Protein AF-A0AAV4N864-F1 (afdb_monomer_lite)

Secondary structure (DSSP, 8-state):
---S-EEEEEEEEETTEEEEEEEEEPPPSTTTHHHHHHHHHHHHHH-B-S-TTS-BGGGSSEEEEEEE----B-S--HHHHHHHHHTT-HHHHGGGBHHHHHHHTTSSSTT-B-PPP-S---B-BPTTSSSB-TTT---B--EEEEEEE-TTSBTTB---EEEEEEEE-TT--SSSS--EEEEEEEP--SS--S--EEEPPPPPEETTS--EEEEEESTT----TT-EEEEEETT--SGGG-SEEEEPPSS--SSPP-PPPS----------TTHHHHHHHHTT-----EEEE----TT--SEEEEEEEEETTTTEEEEEPPPEEEEPP-TTHHHHHHHHHHHHTT--

pLDDT: mean 84.18, std 18.77, range [26.06, 98.81]

Foldseek 3Di:
DDDPWAKDKDWDDDLNFIEMEIETAFDADAPCLVRLLVRQVCNQVPDADPDPQPGTQLSGQKHKYWYQSRWFFPDDAQVRLVVCVVVLVQVVSVVRTSVNVCCVVVSHCVQKDFDRDSHHQFAACDAPDLHHPRVPDRGHNRTGMIMHGDQPSDPPGGKDKDKDDWDWDSPDRRHSGTDIDIDMDIDHDPHRPAKAKAKDAAAAAEPPDWRKTKIFIDPPDFADQAKKKFKAAPPDDDPVRGLDMDGFDRDQDPDDDDDDDPPDDDDDDDDDPPVPPSVVVVVPDPDSMGMDTDDDPPSDDWHKIKMFTAHPVVRDGRYIHDIYTHDYPPPDVVVVVVVVVVVVVPPD

InterPro domains:
  IPR000300 Inositol polyphosphate-related phosphatase [PF22669] (2-182)
  IPR000300 Inositol polyphosphate-related phosphatase [SM00128] (1-192)
  IPR036691 Endonuclease/exonuclease/phosphatase superfamily [G3DSA:3.60.10.10] (1-187)
  IPR036691 Endonuclease/exonuclease/phosphatase superfamily [SSF56219] (2-191)
  IPR041611 SKICH domain [PF17751] (197-324)
  IPR046985 Inositol 5-phosphatase [PTHR11200] (1-258)

Sequence (348 aa):
MWGNKGGVSIRFNAYGCSVCLVNSHLAAHDSELQQRIDDYNSILDHQKFIDSQAENIITHDYTFWFGDLNFRLDEFTAEEIVHLVEKKNYSHLLLKDQLRKVIKLGQAFSEFTESPPVFSPTYKYSIGKSAYDISKRKPAWTDRVLFRFTPNAYENATLSLKQLHYHSHDLYEQSDHKPVTSSFLLKTFSQPKEKQVFFLPIKDWRVNSDSAAWYTFSEGAEPSTWDWIGLFRADYSSIDEHVCYIWAPVRPSSNTPVLPSDTFHLEEQKDSATSSCSASMVRSHQGPWYRVVFADQTLLIPGRYRLFYISSAFDDILGVSEPFGKLKHISAIVYTALKMLYMSFRTY

Organism: Caerostris extrusa (NCBI:txid172846)

Radius of gyration: 27.25 Å; chains: 1; bounding box: 94×55×64 Å

Structure (mmCIF, N/CA/C/O backbone):
data_AF-A0AAV4N864-F1
#
_entry.id   AF-A0AAV4N864-F1
#
loop_
_atom_site.group_PDB
_atom_site.id
_atom_site.type_symbol
_atom_site.label_atom_id
_atom_site.label_alt_id
_atom_site.label_comp_id
_atom_site.label_asym_id
_atom_site.label_entity_id
_atom_site.label_seq_id
_atom_site.pdbx_PDB_ins_code
_atom_site.Cartn_x
_atom_site.Cartn_y
_atom_site.Cartn_z
_atom_site.occupancy
_atom_site.B_iso_or_equiv
_atom_site.auth_seq_id
_atom_site.auth_comp_id
_atom_site.auth_asym_id
_atom_site.auth_atom_id
_atom_site.pdbx_PDB_model_num
ATOM 1 N N . MET A 1 1 ? -2.333 26.053 6.339 1.00 36.50 1 MET A N 1
ATOM 2 C CA . MET A 1 1 ? -2.509 24.825 7.143 1.00 36.50 1 MET A CA 1
ATOM 3 C C . MET A 1 1 ? -1.713 23.728 6.469 1.00 36.50 1 MET A C 1
ATOM 5 O O . MET A 1 1 ? -2.013 23.421 5.328 1.00 36.50 1 MET A O 1
ATOM 9 N N . TRP A 1 2 ? -0.664 23.214 7.105 1.00 45.94 2 TRP A N 1
ATOM 10 C CA . TRP A 1 2 ? 0.003 21.992 6.650 1.00 45.94 2 TRP A CA 1
ATOM 11 C C . TRP A 1 2 ? -0.527 20.863 7.535 1.00 45.94 2 TRP A C 1
ATOM 13 O O . TRP A 1 2 ? -0.370 20.925 8.753 1.00 45.94 2 TRP A O 1
ATOM 23 N N . GLY A 1 3 ? -1.255 19.913 6.946 1.00 59.75 3 GLY A N 1
ATOM 24 C CA . GLY A 1 3 ? -1.820 18.761 7.649 1.00 59.75 3 GLY A CA 1
ATOM 25 C C . GLY A 1 3 ? -0.881 17.560 7.563 1.00 59.75 3 GLY A C 1
ATOM 26 O O . GLY A 1 3 ? -0.278 17.323 6.524 1.00 59.75 3 GLY A O 1
ATOM 27 N N . ASN A 1 4 ? -0.764 16.787 8.644 1.00 82.94 4 ASN A N 1
ATOM 28 C CA . ASN A 1 4 ? -0.052 15.500 8.670 1.00 82.94 4 ASN A CA 1
ATOM 29 C C . ASN A 1 4 ? -0.979 14.308 8.345 1.00 82.94 4 ASN A C 1
ATOM 31 O O . ASN A 1 4 ? -0.699 13.178 8.746 1.00 82.94 4 ASN A O 1
ATOM 35 N N . LYS A 1 5 ? -2.115 14.589 7.699 1.00 91.00 5 LYS A N 1
ATOM 36 C CA . LYS A 1 5 ? -3.172 13.652 7.312 1.00 91.00 5 LYS A CA 1
ATOM 37 C C . LYS A 1 5 ? -3.381 13.738 5.809 1.00 91.00 5 LYS A C 1
ATOM 39 O O . LYS A 1 5 ? -3.220 14.811 5.232 1.00 91.00 5 LYS A O 1
ATOM 44 N N . GLY A 1 6 ? -3.716 12.613 5.196 1.00 94.56 6 GLY A N 1
ATOM 45 C CA . GLY A 1 6 ? -3.897 12.512 3.754 1.00 94.56 6 GLY A CA 1
ATOM 46 C C . GLY A 1 6 ? -3.594 11.114 3.233 1.00 94.56 6 GLY A C 1
ATOM 47 O O . GLY A 1 6 ? -3.478 10.159 4.003 1.00 94.56 6 GLY A O 1
ATOM 48 N N . GLY A 1 7 ? -3.460 11.010 1.915 1.00 95.88 7 GLY A N 1
ATOM 49 C CA . GLY A 1 7 ? -3.114 9.776 1.223 1.00 95.88 7 GLY A CA 1
ATOM 50 C C . GLY A 1 7 ? -1.983 9.991 0.229 1.00 95.88 7 GLY A C 1
ATOM 51 O O . GLY A 1 7 ? -1.854 11.066 -0.352 1.00 95.88 7 GLY A O 1
ATOM 52 N N . VAL A 1 8 ? -1.187 8.954 0.011 1.00 96.19 8 VAL A N 1
ATOM 53 C CA . VAL A 1 8 ? -0.216 8.852 -1.079 1.00 96.19 8 VAL A CA 1
ATOM 54 C C . VAL A 1 8 ? -0.564 7.604 -1.867 1.00 96.19 8 VAL A C 1
ATOM 56 O O . VAL A 1 8 ? -0.840 6.559 -1.276 1.00 96.19 8 VAL A O 1
ATOM 59 N N . SER A 1 9 ? -0.546 7.709 -3.189 1.00 96.06 9 SER A N 1
ATOM 60 C CA . SER A 1 9 ? -0.806 6.580 -4.066 1.00 96.06 9 SER A CA 1
ATOM 61 C C . SER A 1 9 ? 0.313 6.371 -5.073 1.00 96.06 9 SER A C 1
ATOM 63 O O . SER A 1 9 ? 0.978 7.309 -5.508 1.00 96.06 9 SER A O 1
ATOM 65 N N . ILE A 1 10 ? 0.532 5.105 -5.411 1.00 94.69 10 ILE A N 1
ATOM 66 C CA . ILE A 1 10 ? 1.442 4.666 -6.464 1.00 94.69 10 ILE A CA 1
ATOM 67 C C . ILE A 1 10 ? 0.639 3.772 -7.392 1.00 94.69 10 ILE A C 1
ATOM 69 O O . ILE A 1 10 ? -0.129 2.922 -6.936 1.00 94.69 10 ILE A O 1
ATOM 73 N N . ARG A 1 11 ? 0.839 3.941 -8.696 1.00 93.19 11 ARG A N 1
ATOM 74 C CA . ARG A 1 11 ? 0.261 3.066 -9.708 1.00 93.19 11 ARG A CA 1
ATOM 75 C C . ARG A 1 11 ? 1.353 2.481 -10.589 1.00 93.19 11 ARG A C 1
ATOM 77 O O . ARG A 1 11 ? 2.360 3.130 -10.842 1.00 93.19 11 ARG A O 1
ATOM 84 N N . PHE A 1 12 ? 1.135 1.265 -11.068 1.00 89.38 12 PHE A N 1
ATOM 85 C CA . PHE A 1 12 ? 2.007 0.602 -12.040 1.00 89.38 12 PHE A CA 1
ATOM 86 C C . PHE A 1 12 ? 1.209 -0.425 -12.846 1.00 89.38 12 PHE A C 1
ATOM 88 O O . PHE A 1 12 ? 0.053 -0.707 -12.516 1.00 89.38 12 PHE A O 1
ATOM 95 N N . ASN A 1 13 ? 1.781 -0.939 -13.933 1.00 86.06 13 ASN A N 1
ATOM 96 C CA . ASN A 1 13 ? 1.225 -2.075 -14.664 1.00 86.06 13 ASN A CA 1
ATOM 97 C C . ASN A 1 13 ? 1.973 -3.345 -14.255 1.00 86.06 13 ASN A C 1
ATOM 99 O O . ASN A 1 13 ? 3.194 -3.351 -14.133 1.00 86.06 13 ASN A O 1
ATOM 103 N N . ALA A 1 14 ? 1.231 -4.420 -14.019 1.00 85.88 14 ALA A N 1
ATOM 104 C CA . ALA A 1 14 ? 1.764 -5.743 -13.753 1.00 85.88 14 ALA A CA 1
ATOM 105 C C . ALA A 1 14 ? 1.201 -6.704 -14.795 1.00 85.88 14 ALA A C 1
ATOM 107 O O . ALA A 1 14 ? 0.043 -7.116 -14.707 1.00 85.88 14 ALA A O 1
ATOM 108 N N . TYR A 1 15 ? 2.027 -7.064 -15.779 1.00 83.31 15 TYR A N 1
ATOM 109 C CA . TYR A 1 15 ? 1.648 -7.977 -16.859 1.00 83.31 15 TYR A CA 1
ATOM 110 C C . TYR A 1 15 ? 0.351 -7.542 -17.562 1.00 83.31 15 TYR A C 1
ATOM 112 O O . TYR A 1 15 ? -0.572 -8.341 -17.720 1.00 83.31 15 TYR A O 1
ATOM 120 N N . GLY A 1 16 ? 0.256 -6.260 -17.933 1.00 81.62 16 GLY A N 1
ATOM 121 C CA . GLY A 1 16 ? -0.923 -5.685 -18.589 1.00 81.62 16 GLY A CA 1
ATOM 122 C C . GLY A 1 16 ? -2.130 -5.403 -17.687 1.00 81.62 16 GLY A C 1
ATOM 123 O O . GLY A 1 16 ? -3.142 -4.936 -18.199 1.00 81.62 16 GLY A O 1
ATOM 124 N N . CYS A 1 17 ? -2.049 -5.668 -16.379 1.00 89.38 17 CYS A N 1
ATOM 125 C CA . CYS A 1 17 ? -3.064 -5.258 -15.408 1.00 89.38 17 CYS A CA 1
ATOM 126 C C . CYS A 1 17 ? -2.614 -4.008 -14.651 1.00 89.38 17 CYS A C 1
ATOM 128 O O . CYS A 1 17 ? -1.522 -3.977 -14.083 1.00 89.38 17 CYS A O 1
ATOM 130 N N . SER A 1 18 ? -3.474 -3.004 -14.580 1.00 92.94 18 SER A N 1
ATOM 131 C CA . SER A 1 18 ? -3.250 -1.791 -13.804 1.00 92.94 18 SER A CA 1
ATOM 132 C C . SER A 1 18 ? -3.419 -2.059 -12.301 1.00 92.94 18 SER A C 1
ATOM 134 O O . SER A 1 18 ? -4.428 -2.591 -11.837 1.00 92.94 18 SER A O 1
ATOM 136 N N . VAL A 1 19 ? -2.407 -1.695 -11.515 1.00 96.06 19 VAL A N 1
ATOM 137 C CA . VAL A 1 19 ? -2.392 -1.850 -10.056 1.00 96.06 19 VAL A CA 1
ATOM 138 C C . VAL A 1 19 ? -2.231 -0.483 -9.405 1.00 96.06 19 VAL A C 1
ATOM 140 O O . VAL A 1 19 ? -1.333 0.271 -9.778 1.00 96.06 19 VAL A O 1
ATOM 143 N N . CYS A 1 20 ? -3.071 -0.180 -8.416 1.00 97.75 20 CYS A N 1
ATOM 144 C CA . CYS A 1 20 ? -2.972 1.013 -7.582 1.00 97.75 20 CYS A CA 1
ATOM 145 C C . CYS A 1 20 ? -2.810 0.631 -6.106 1.00 97.75 20 CYS A C 1
ATOM 147 O O . CYS A 1 20 ? -3.558 -0.186 -5.565 1.00 97.75 20 CYS A O 1
ATOM 149 N N . LEU A 1 21 ? -1.823 1.231 -5.450 1.00 98.50 21 LEU A N 1
ATOM 150 C CA . LEU A 1 21 ? -1.576 1.129 -4.018 1.00 98.50 21 LEU A CA 1
ATOM 151 C C . LEU A 1 21 ? -1.849 2.494 -3.399 1.00 98.50 21 LEU A C 1
ATOM 153 O O . LEU A 1 21 ? -1.226 3.472 -3.800 1.00 98.50 21 LEU A O 1
ATOM 157 N N . VAL A 1 22 ? -2.744 2.559 -2.420 1.00 98.50 22 VAL A N 1
ATOM 158 C CA . VAL A 1 22 ? -3.081 3.784 -1.690 1.00 98.50 22 VAL A CA 1
ATOM 159 C C . VAL A 1 22 ? -2.736 3.579 -0.224 1.00 98.50 22 VAL A C 1
ATOM 161 O O . VAL A 1 22 ? -3.297 2.701 0.427 1.00 98.50 22 VAL A O 1
ATOM 164 N N . ASN A 1 23 ? -1.822 4.391 0.300 1.00 98.56 23 ASN A N 1
ATOM 165 C CA . ASN A 1 23 ? -1.538 4.469 1.727 1.00 98.56 23 ASN A CA 1
ATOM 166 C C . ASN A 1 23 ? -2.135 5.760 2.287 1.00 98.56 23 ASN A C 1
ATOM 168 O O . ASN A 1 23 ? -1.822 6.838 1.783 1.00 98.56 23 ASN A O 1
ATOM 172 N N . SER A 1 24 ? -2.950 5.682 3.337 1.00 98.25 24 SER A N 1
ATOM 173 C CA . SER A 1 24 ? -3.540 6.868 3.963 1.00 98.25 24 SER A CA 1
ATOM 174 C C . SER A 1 24 ? -3.393 6.891 5.475 1.00 98.25 24 SER A C 1
ATOM 176 O O . SER A 1 24 ? -3.482 5.861 6.137 1.00 98.25 24 SER A O 1
ATOM 178 N N . HIS A 1 25 ? -3.238 8.100 6.007 1.00 98.38 25 HIS A N 1
ATOM 179 C CA . HIS A 1 25 ? -3.312 8.405 7.428 1.00 98.38 25 HIS A CA 1
ATOM 180 C C . HIS A 1 25 ? -4.478 9.378 7.629 1.00 98.38 25 HIS A C 1
ATOM 182 O O . HIS A 1 25 ? -4.350 10.568 7.328 1.00 98.38 25 HIS A O 1
ATOM 188 N N . LEU A 1 26 ? -5.617 8.862 8.098 1.00 98.31 26 LEU A N 1
ATOM 189 C CA . LEU A 1 26 ? -6.873 9.619 8.220 1.00 98.31 26 LEU A CA 1
ATOM 190 C C . LEU A 1 26 ? -7.026 10.259 9.606 1.00 98.31 26 LEU A C 1
ATOM 192 O O . LEU A 1 26 ? -6.277 9.936 10.536 1.00 98.31 26 LEU A O 1
ATOM 196 N N . ALA A 1 27 ? -7.970 11.192 9.746 1.00 97.62 27 ALA A N 1
ATOM 197 C CA . ALA A 1 27 ? -8.208 11.932 10.981 1.00 97.62 27 ALA A CA 1
ATOM 198 C C . ALA A 1 27 ? -8.283 11.037 12.230 1.00 97.62 27 ALA A C 1
ATOM 200 O O . ALA A 1 27 ? -9.019 10.048 12.299 1.00 97.62 27 ALA A O 1
ATOM 201 N N . ALA A 1 28 ? -7.496 11.409 13.240 1.00 95.06 28 ALA A N 1
ATOM 202 C CA . ALA A 1 28 ? -7.385 10.681 14.497 1.00 95.06 28 ALA A CA 1
ATOM 203 C C . ALA A 1 28 ? -8.527 11.043 15.458 1.00 95.06 28 ALA A C 1
ATOM 205 O O . ALA A 1 28 ? -9.219 12.028 15.258 1.00 95.06 28 ALA A O 1
ATOM 206 N N . HIS A 1 29 ? -8.631 10.298 16.563 1.00 93.12 29 HIS A N 1
ATOM 207 C CA . HIS A 1 29 ? -9.615 10.466 17.646 1.00 93.12 29 HIS A CA 1
ATOM 208 C C . HIS A 1 29 ? -11.002 9.870 17.372 1.00 93.12 29 HIS A C 1
ATOM 210 O O . HIS A 1 29 ? -11.467 9.764 16.242 1.00 93.12 29 HIS A O 1
ATOM 216 N N . ASP A 1 30 ? -11.661 9.455 18.453 1.00 91.19 30 ASP A N 1
ATOM 217 C CA . ASP A 1 30 ? -12.902 8.676 18.415 1.00 91.19 30 ASP A CA 1
ATOM 218 C C . ASP A 1 30 ? -14.079 9.465 17.827 1.00 91.19 30 ASP A C 1
ATOM 220 O O . ASP A 1 30 ? -14.878 8.884 17.093 1.00 91.19 30 ASP A O 1
ATOM 224 N N . SER A 1 31 ? -14.131 10.781 18.070 1.00 93.81 31 SER A N 1
ATOM 225 C CA . SER A 1 31 ? -15.167 11.700 17.574 1.00 93.81 31 SER A CA 1
ATOM 226 C C . SER A 1 31 ? -15.071 12.020 16.082 1.00 93.81 31 SER A C 1
ATOM 228 O O . SER A 1 31 ? -16.069 12.405 15.483 1.00 93.81 31 SER A O 1
ATOM 230 N N . GLU A 1 32 ? -13.907 11.828 15.458 1.00 97.19 32 GLU A N 1
ATOM 231 C CA . GLU A 1 32 ? -13.623 12.320 14.100 1.00 97.19 32 GLU A CA 1
ATOM 232 C C . GLU A 1 32 ? -14.079 11.355 12.993 1.00 97.19 32 GLU A C 1
ATOM 234 O O . GLU A 1 32 ? -13.440 11.232 11.949 1.00 97.19 32 GLU A O 1
ATOM 239 N N . LEU A 1 33 ? -15.185 10.633 13.214 1.00 98.31 33 LEU A N 1
ATOM 240 C CA . LEU A 1 33 ? -15.719 9.692 12.227 1.00 98.31 33 LEU A CA 1
ATOM 241 C C . LEU A 1 33 ? -16.083 10.398 10.917 1.00 98.31 33 LEU A C 1
ATOM 243 O O . LEU A 1 33 ? -15.721 9.912 9.849 1.00 98.31 33 LEU A O 1
ATOM 247 N N . GLN A 1 34 ? -16.762 11.545 11.004 1.00 98.38 34 GLN A N 1
ATOM 248 C CA . GLN A 1 34 ? -17.142 12.309 9.817 1.00 98.38 34 GLN A CA 1
ATOM 249 C C . GLN A 1 34 ? -15.908 12.825 9.072 1.00 98.38 34 GLN A C 1
ATOM 251 O O . GLN A 1 34 ? -15.820 12.647 7.864 1.00 98.38 34 GLN A O 1
ATOM 256 N N . GLN A 1 35 ? -14.905 13.342 9.787 1.00 98.31 35 GLN A N 1
ATOM 257 C CA . GLN A 1 35 ? -13.671 13.805 9.156 1.00 98.31 35 GLN A CA 1
ATOM 258 C C . GLN A 1 35 ? -12.927 12.666 8.440 1.00 98.31 35 GLN A C 1
ATOM 260 O O . GLN A 1 35 ? -12.411 12.883 7.354 1.00 98.31 35 GLN A O 1
ATOM 265 N N . ARG A 1 36 ? -12.907 11.435 8.977 1.00 98.56 36 ARG A N 1
ATOM 266 C CA . ARG A 1 36 ? -12.327 10.276 8.264 1.00 98.56 36 ARG A CA 1
ATOM 267 C C . ARG A 1 36 ? -13.074 9.932 6.975 1.00 98.56 36 ARG A C 1
ATOM 269 O O . ARG A 1 36 ? -12.442 9.529 6.002 1.00 98.56 36 ARG A O 1
ATOM 276 N N . ILE A 1 37 ? -14.403 10.062 6.977 1.00 98.69 37 ILE A N 1
ATOM 277 C CA . ILE A 1 37 ? -15.230 9.889 5.775 1.00 98.69 37 ILE A CA 1
ATOM 278 C C . ILE A 1 37 ? -14.881 10.976 4.749 1.00 98.69 37 ILE A C 1
ATOM 280 O O . ILE A 1 37 ? -14.641 10.666 3.584 1.00 98.69 37 ILE A O 1
ATOM 284 N N . ASP A 1 38 ? -14.790 12.230 5.190 1.00 98.25 38 ASP A N 1
ATOM 285 C CA . ASP A 1 38 ? -14.464 13.372 4.332 1.00 98.25 38 ASP A CA 1
ATOM 286 C C . ASP A 1 38 ? -13.032 13.272 3.773 1.00 98.25 38 ASP A C 1
ATOM 288 O O . ASP A 1 38 ? -12.816 13.522 2.587 1.00 98.25 38 ASP A O 1
ATOM 292 N N . ASP A 1 39 ? -12.065 12.832 4.586 1.00 98.12 39 ASP A N 1
ATOM 293 C CA . ASP A 1 39 ? -10.684 12.565 4.169 1.00 98.12 39 ASP A CA 1
ATOM 294 C C . ASP A 1 39 ? -10.643 11.493 3.066 1.00 98.12 39 ASP A C 1
ATOM 296 O O . ASP A 1 39 ? -9.974 11.678 2.048 1.00 98.12 39 ASP A O 1
ATOM 300 N N . TYR A 1 40 ? -11.373 10.383 3.243 1.00 98.38 40 TYR A N 1
ATOM 301 C CA . TYR A 1 40 ? -11.482 9.318 2.241 1.00 98.38 40 TYR A CA 1
ATOM 302 C C . TYR A 1 40 ? -12.060 9.836 0.917 1.00 98.38 40 TYR A C 1
ATOM 304 O O . TYR A 1 40 ? -11.445 9.630 -0.133 1.00 98.38 40 TYR A O 1
ATOM 312 N N . ASN A 1 41 ? -13.196 10.540 0.965 1.00 97.44 41 ASN A N 1
ATOM 313 C CA . ASN A 1 41 ? -13.849 11.079 -0.231 1.00 97.44 41 ASN A CA 1
ATOM 314 C C . ASN A 1 41 ? -12.941 12.087 -0.944 1.00 97.44 41 ASN A C 1
ATOM 316 O O . ASN A 1 41 ? -12.769 12.029 -2.158 1.00 97.44 41 ASN A O 1
ATOM 320 N N . SER A 1 42 ? -12.265 12.950 -0.183 1.00 97.19 42 SER A N 1
ATOM 321 C CA . SER A 1 42 ? -11.310 13.913 -0.728 1.00 97.19 42 SER A CA 1
ATOM 322 C C . SER A 1 42 ? -10.138 13.233 -1.443 1.00 97.19 42 SER A C 1
ATOM 324 O O . SER A 1 42 ? -9.794 13.633 -2.557 1.00 97.19 42 SER A O 1
ATOM 326 N N . ILE A 1 43 ? -9.546 12.182 -0.857 1.00 97.19 43 ILE A N 1
ATOM 327 C CA . ILE A 1 43 ? -8.470 11.410 -1.503 1.00 97.19 43 ILE A CA 1
ATOM 328 C C . ILE A 1 43 ? -8.978 10.766 -2.799 1.00 97.19 43 ILE A C 1
ATOM 330 O O . ILE A 1 43 ? -8.301 10.848 -3.823 1.00 97.19 43 ILE A O 1
ATOM 334 N N . LEU A 1 44 ? -10.166 10.157 -2.766 1.00 95.38 44 LEU A N 1
ATOM 335 C CA . LEU A 1 44 ? -10.769 9.491 -3.919 1.00 95.38 44 LEU A CA 1
ATOM 336 C C . LEU A 1 44 ? -11.050 10.456 -5.081 1.00 95.38 44 LEU A C 1
ATOM 338 O O . LEU A 1 44 ? -10.774 10.131 -6.239 1.00 95.38 44 LEU A O 1
ATOM 342 N N . ASP A 1 45 ? -11.562 11.644 -4.768 1.00 94.88 45 ASP A N 1
ATOM 343 C CA . ASP A 1 45 ? -11.954 12.638 -5.763 1.00 94.88 45 ASP A CA 1
ATOM 344 C C . ASP A 1 45 ? -10.747 13.336 -6.395 1.00 94.88 45 ASP A C 1
ATOM 346 O O . ASP A 1 45 ? -10.721 13.541 -7.613 1.00 94.88 45 ASP A O 1
ATOM 350 N N . HIS A 1 46 ? -9.732 13.678 -5.596 1.00 94.44 46 HIS A N 1
ATOM 351 C CA . HIS A 1 46 ? -8.635 14.545 -6.037 1.00 94.44 46 HIS A CA 1
ATOM 352 C C . HIS A 1 46 ? -7.396 13.798 -6.542 1.00 94.44 46 HIS A C 1
ATOM 354 O O . HIS A 1 46 ? -6.605 14.391 -7.277 1.00 94.44 46 HIS A O 1
ATOM 360 N N . GLN A 1 47 ? -7.185 12.527 -6.178 1.00 94.25 47 GLN A N 1
ATOM 361 C CA . GLN A 1 47 ? -6.034 11.773 -6.685 1.00 94.25 47 GLN A CA 1
ATOM 362 C C . GLN A 1 47 ? -6.301 11.222 -8.085 1.00 94.25 47 GLN A C 1
ATOM 364 O O . GLN A 1 47 ? -7.081 10.284 -8.268 1.00 94.25 47 GLN A O 1
ATOM 369 N N . LYS A 1 48 ? -5.619 11.827 -9.062 1.00 92.50 48 LYS A N 1
ATOM 370 C CA . LYS A 1 48 ? -5.691 11.500 -10.487 1.00 92.50 48 LYS A CA 1
ATOM 371 C C . LYS A 1 48 ? -4.345 11.007 -11.008 1.00 92.50 48 LYS A C 1
ATOM 373 O O . LYS A 1 48 ? -3.297 11.442 -10.532 1.00 92.50 48 LYS A O 1
ATOM 378 N N . PHE A 1 49 ? -4.384 10.147 -12.016 1.00 89.94 49 PHE A N 1
ATOM 379 C CA . PHE A 1 49 ? -3.211 9.598 -12.688 1.00 89.94 49 PHE A CA 1
ATOM 380 C C . PHE A 1 49 ? -3.218 9.960 -14.171 1.00 89.94 49 PHE A C 1
ATOM 382 O O . PHE A 1 49 ? -4.270 10.076 -14.796 1.00 89.94 49 PHE A O 1
ATOM 389 N N . ILE A 1 50 ? -2.025 10.104 -14.750 1.00 86.19 50 ILE A N 1
ATOM 390 C CA . ILE A 1 50 ? -1.833 10.387 -16.179 1.00 86.19 50 ILE A CA 1
ATOM 391 C C . ILE A 1 50 ? -1.944 9.068 -16.968 1.00 86.19 50 ILE A C 1
ATOM 393 O O . ILE A 1 50 ? -0.999 8.617 -17.605 1.00 86.19 50 ILE A O 1
ATOM 397 N N . ASP A 1 51 ? -3.095 8.404 -16.868 1.00 80.00 51 ASP A N 1
ATOM 398 C CA . ASP A 1 51 ? -3.427 7.188 -17.612 1.00 80.00 51 ASP A CA 1
ATOM 399 C C . ASP A 1 51 ? -4.917 7.220 -17.968 1.00 80.00 51 ASP A C 1
ATOM 401 O O . ASP A 1 51 ? -5.777 7.138 -17.097 1.00 80.00 51 ASP A O 1
ATOM 405 N N . SER A 1 52 ? -5.230 7.335 -19.260 1.00 80.12 52 SER A N 1
ATOM 406 C CA . SER A 1 52 ? -6.619 7.421 -19.738 1.00 80.12 52 SER A CA 1
ATOM 407 C C . SER A 1 52 ? -7.474 6.187 -19.426 1.00 80.12 52 SER A C 1
ATOM 409 O O . SER A 1 52 ? -8.697 6.291 -19.412 1.00 80.12 52 SER A O 1
ATOM 411 N N . GLN A 1 53 ? -6.856 5.023 -19.203 1.00 80.50 53 GLN A N 1
ATOM 412 C CA . GLN A 1 53 ? -7.564 3.785 -18.866 1.00 80.50 53 GLN A CA 1
ATOM 413 C C . GLN A 1 53 ? -7.709 3.606 -17.349 1.00 80.50 53 GLN A C 1
ATOM 415 O O . GLN A 1 53 ? -8.558 2.842 -16.899 1.00 80.50 53 GLN A O 1
ATOM 420 N N . ALA A 1 54 ? -6.903 4.321 -16.558 1.00 87.75 54 ALA A N 1
ATOM 421 C CA . ALA A 1 54 ? -6.846 4.197 -15.107 1.00 87.75 54 ALA A CA 1
ATOM 422 C C . ALA A 1 54 ? -6.678 5.568 -14.418 1.00 87.75 54 ALA A C 1
ATOM 424 O O . ALA A 1 54 ? -5.816 5.749 -13.559 1.00 87.75 54 ALA A O 1
ATOM 425 N N . GLU A 1 55 ? -7.523 6.537 -14.781 1.00 90.25 55 GLU A N 1
ATOM 426 C CA . GLU A 1 55 ? -7.385 7.940 -14.357 1.00 90.25 55 GLU A CA 1
ATOM 427 C C . GLU A 1 55 ? -7.557 8.140 -12.841 1.00 90.25 55 GLU A C 1
ATOM 429 O O . GLU A 1 55 ? -6.961 9.045 -12.263 1.00 90.25 55 GLU A O 1
ATOM 434 N N . ASN A 1 56 ? -8.331 7.283 -12.167 1.00 92.88 56 ASN A N 1
ATOM 435 C CA . ASN A 1 56 ? -8.660 7.405 -10.745 1.00 92.88 56 ASN A CA 1
ATOM 436 C C . ASN A 1 56 ? -8.273 6.143 -9.962 1.00 92.88 56 ASN A C 1
ATOM 438 O O . ASN A 1 56 ? -8.134 5.051 -10.514 1.00 92.88 56 ASN A O 1
ATOM 442 N N . ILE A 1 57 ? -8.209 6.247 -8.630 1.00 96.19 57 ILE A N 1
ATOM 443 C CA . ILE A 1 57 ? -7.920 5.110 -7.729 1.00 96.19 57 ILE A CA 1
ATOM 444 C C . ILE A 1 57 ? -8.808 3.889 -8.030 1.00 96.19 57 ILE A C 1
ATOM 446 O O . ILE A 1 57 ? -8.337 2.751 -8.041 1.00 96.19 57 ILE A O 1
ATOM 450 N N . ILE A 1 58 ? -10.096 4.118 -8.291 1.00 94.69 58 ILE A N 1
ATOM 451 C CA . ILE A 1 58 ? -11.085 3.055 -8.500 1.00 94.69 58 ILE A CA 1
ATOM 452 C C . ILE A 1 58 ? -11.119 2.491 -9.920 1.00 94.69 58 ILE A C 1
ATOM 454 O O . ILE A 1 58 ? -11.708 1.438 -10.126 1.00 94.69 58 ILE A O 1
ATOM 458 N N . THR A 1 59 ? -10.524 3.150 -10.909 1.00 93.56 59 THR A N 1
ATOM 459 C CA . THR A 1 59 ? -10.576 2.670 -12.302 1.00 93.56 59 THR A CA 1
ATOM 460 C C . THR A 1 59 ? -9.516 1.613 -12.605 1.00 93.56 59 THR A C 1
ATOM 462 O O . THR A 1 59 ? -9.531 1.046 -13.688 1.00 93.56 59 THR A O 1
ATOM 465 N N . HIS A 1 60 ? -8.616 1.328 -11.662 1.00 95.75 60 HIS A N 1
ATOM 466 C CA . HIS A 1 60 ? -7.598 0.295 -11.820 1.00 95.75 60 HIS A CA 1
ATOM 467 C C . HIS A 1 60 ? -8.197 -1.116 -11.730 1.00 95.75 60 HIS A C 1
ATOM 469 O O . HIS A 1 60 ? -9.197 -1.352 -11.041 1.00 95.75 60 HIS A O 1
ATOM 475 N N . ASP A 1 61 ? -7.538 -2.071 -12.384 1.00 95.81 61 ASP A N 1
ATOM 476 C CA . ASP A 1 61 ? -7.909 -3.488 -12.366 1.00 95.81 61 ASP A CA 1
ATOM 477 C C . ASP A 1 61 ? -7.823 -4.073 -10.961 1.00 95.81 61 ASP A C 1
ATOM 479 O O . ASP A 1 61 ? -8.707 -4.825 -10.546 1.00 95.81 61 ASP A O 1
ATOM 483 N N . TYR A 1 62 ? -6.766 -3.696 -10.236 1.00 97.94 62 TYR A N 1
ATOM 484 C CA . TYR A 1 62 ? -6.526 -4.036 -8.842 1.00 97.94 62 TYR A CA 1
ATOM 485 C C . TYR A 1 62 ? -6.193 -2.775 -8.048 1.00 97.94 62 TYR A C 1
ATOM 487 O O . TYR A 1 62 ? -5.249 -2.057 -8.378 1.00 97.94 62 TYR A O 1
ATOM 495 N N . THR A 1 63 ? -6.900 -2.549 -6.944 1.00 98.38 63 THR A N 1
ATOM 496 C CA . THR A 1 63 ? -6.577 -1.456 -6.020 1.00 98.38 63 THR A CA 1
ATOM 497 C C . THR A 1 63 ? -6.486 -1.989 -4.603 1.00 98.38 63 THR A C 1
ATOM 499 O O . THR A 1 63 ? -7.395 -2.673 -4.130 1.00 98.38 63 THR A O 1
ATOM 502 N N . PHE A 1 64 ? -5.414 -1.626 -3.907 1.00 98.75 64 PHE A N 1
ATOM 503 C CA . PHE A 1 64 ? -5.210 -1.908 -2.491 1.00 98.75 64 PHE A CA 1
ATOM 504 C C . PHE A 1 64 ? -5.158 -0.588 -1.736 1.00 98.75 64 PHE A C 1
ATOM 506 O O . PHE A 1 64 ? -4.347 0.274 -2.063 1.00 98.75 64 PHE A O 1
ATOM 513 N N . TRP A 1 65 ? -6.010 -0.435 -0.727 1.00 98.81 65 TRP A N 1
ATOM 514 C CA . TRP A 1 65 ? -6.040 0.743 0.129 1.00 98.81 65 TRP A CA 1
ATOM 515 C C . TRP A 1 65 ? -5.718 0.340 1.559 1.00 98.81 65 TRP A C 1
ATOM 517 O O . TRP A 1 65 ? -6.403 -0.494 2.148 1.00 98.81 65 TRP A O 1
ATOM 527 N N . PHE A 1 66 ? -4.673 0.922 2.127 1.00 98.81 66 PHE A N 1
ATOM 528 C CA . PHE A 1 66 ? -4.177 0.564 3.446 1.00 98.81 66 PHE A CA 1
ATOM 529 C C . PHE A 1 66 ? -3.631 1.768 4.215 1.00 98.81 66 PHE A C 1
ATOM 531 O O . PHE A 1 66 ? -3.603 2.889 3.711 1.00 98.81 66 PHE A O 1
ATOM 538 N N . GLY A 1 67 ? -3.232 1.532 5.463 1.00 98.56 67 GLY A N 1
ATOM 539 C CA . GLY A 1 67 ? -2.587 2.522 6.326 1.00 98.56 67 GLY A CA 1
ATOM 540 C C . GLY A 1 67 ? -3.279 2.668 7.677 1.00 98.56 67 GLY A C 1
ATOM 541 O O . GLY A 1 67 ? -4.114 1.839 8.050 1.00 98.56 67 GLY A O 1
ATOM 542 N N . ASP A 1 68 ? -2.929 3.737 8.395 1.00 98.69 68 ASP A N 1
ATOM 543 C CA . ASP A 1 68 ? -3.599 4.143 9.633 1.00 98.69 68 ASP A CA 1
ATOM 544 C C . ASP A 1 68 ? -4.895 4.895 9.289 1.00 98.69 68 ASP A C 1
ATOM 546 O O . ASP A 1 68 ? -4.961 6.128 9.207 1.00 98.69 68 ASP A O 1
ATOM 550 N N . LEU A 1 69 ? -5.955 4.121 9.061 1.00 98.75 69 LEU A N 1
ATOM 551 C CA . LEU A 1 69 ? -7.277 4.646 8.735 1.00 98.75 69 LEU A CA 1
ATOM 552 C C . LEU A 1 69 ? -7.989 5.224 9.961 1.00 98.75 69 LEU A C 1
ATOM 554 O O . LEU A 1 69 ? -9.029 5.858 9.819 1.00 98.75 69 LEU A O 1
ATOM 558 N N . ASN A 1 70 ? -7.446 5.014 11.163 1.00 98.50 70 ASN A N 1
ATOM 559 C CA . ASN A 1 70 ? -7.899 5.617 12.412 1.00 98.50 70 ASN A CA 1
ATOM 560 C C . ASN A 1 70 ? -9.366 5.366 12.820 1.00 98.50 70 ASN A C 1
ATOM 562 O O . ASN A 1 70 ? -9.842 6.003 13.764 1.00 98.50 70 ASN A O 1
ATOM 566 N N . PHE A 1 71 ? -10.083 4.431 12.191 1.00 98.50 71 PHE A N 1
ATOM 567 C CA . PHE A 1 71 ? -11.420 4.030 12.641 1.00 98.50 71 PHE A CA 1
ATOM 568 C C . PHE A 1 71 ? -11.366 3.361 14.018 1.00 98.50 71 PHE A C 1
ATOM 570 O O . PHE A 1 71 ? -10.417 2.650 14.350 1.00 98.50 71 PHE A O 1
ATOM 577 N N . ARG A 1 72 ? -12.378 3.635 14.848 1.00 97.94 72 ARG A N 1
ATOM 578 C CA . ARG A 1 72 ? -12.417 3.245 16.265 1.00 97.94 72 ARG A CA 1
ATOM 579 C C . ARG A 1 72 ? -13.561 2.279 16.563 1.00 97.94 72 ARG A C 1
ATOM 581 O O . ARG A 1 72 ? -14.371 1.963 15.694 1.00 97.94 72 ARG A O 1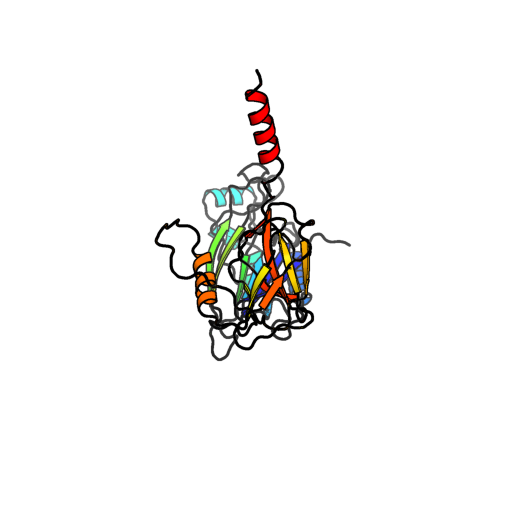
ATOM 588 N N . LEU A 1 73 ? -13.607 1.815 17.810 1.00 97.62 73 LEU A N 1
ATOM 589 C CA . LEU A 1 73 ? -14.714 1.032 18.349 1.00 97.62 73 LEU A CA 1
ATOM 590 C C . LEU A 1 73 ? -15.693 1.944 19.093 1.00 97.62 73 LEU A C 1
ATOM 592 O O . LEU A 1 73 ? -15.321 2.623 20.059 1.00 97.62 73 LEU A O 1
ATOM 596 N N . ASP A 1 74 ? -16.946 1.935 18.650 1.00 94.62 74 ASP A N 1
ATOM 597 C CA . ASP A 1 74 ? -18.046 2.613 19.332 1.00 94.62 74 ASP A CA 1
ATOM 598 C C . ASP A 1 74 ? -18.503 1.804 20.563 1.00 94.62 74 ASP A C 1
ATOM 600 O O . ASP A 1 74 ? -18.231 0.610 20.681 1.00 94.62 74 ASP A O 1
ATOM 604 N N . GLU A 1 75 ? -19.223 2.464 21.475 1.00 92.88 75 GLU A N 1
ATOM 605 C CA . GLU A 1 75 ? -19.998 1.877 22.591 1.00 92.88 75 GLU A CA 1
ATOM 606 C C . GLU A 1 75 ? -19.237 1.151 23.716 1.00 92.88 75 GLU A C 1
ATOM 608 O O . GLU A 1 75 ? -19.752 1.116 24.827 1.00 92.88 75 GLU A O 1
ATOM 613 N N . PHE A 1 76 ? -18.026 0.641 23.491 1.00 96.12 76 PHE A N 1
ATOM 614 C CA . PHE A 1 76 ? -17.242 -0.028 24.536 1.00 96.12 76 PHE A CA 1
ATOM 615 C C . PHE A 1 76 ? -16.334 0.933 25.316 1.00 96.12 76 PHE A C 1
ATOM 617 O O . PHE A 1 76 ? -15.802 1.897 24.740 1.00 96.12 76 PHE A O 1
ATOM 624 N N . THR A 1 77 ? -16.089 0.632 26.597 1.00 96.69 77 THR A N 1
ATOM 625 C CA . THR A 1 77 ? -14.970 1.199 27.374 1.00 96.69 77 THR A CA 1
ATOM 626 C C . THR A 1 77 ? -13.643 0.524 27.011 1.00 96.69 77 THR A C 1
ATOM 628 O O . THR A 1 77 ? -13.611 -0.521 26.357 1.00 96.69 77 THR A O 1
ATOM 631 N N . ALA A 1 78 ? -12.514 1.113 27.416 1.00 97.12 78 ALA A N 1
ATOM 632 C CA . ALA A 1 78 ? -11.204 0.522 27.144 1.00 97.12 78 ALA A CA 1
ATOM 633 C C . ALA A 1 78 ? -11.034 -0.839 27.847 1.00 97.12 78 ALA A C 1
ATOM 635 O O . ALA A 1 78 ? -10.502 -1.775 27.255 1.00 97.12 78 ALA A O 1
ATOM 636 N N . GLU A 1 79 ? -11.532 -0.964 29.076 1.00 97.56 79 GLU A N 1
ATOM 637 C CA . GLU A 1 79 ? -11.478 -2.179 29.893 1.00 97.56 79 GLU A CA 1
ATOM 638 C C . GLU A 1 79 ? -12.318 -3.304 29.282 1.00 97.56 79 GLU A C 1
ATOM 640 O O . GLU A 1 79 ? -11.864 -4.446 29.207 1.00 97.56 79 GLU A O 1
ATOM 645 N N . GLU A 1 80 ? -13.518 -2.985 28.787 1.00 97.94 80 GLU A N 1
ATOM 646 C CA . GLU A 1 80 ? -14.377 -3.947 28.091 1.00 97.94 80 GLU A CA 1
ATOM 647 C C . GLU A 1 80 ? -13.707 -4.487 26.826 1.00 97.94 80 GLU A C 1
ATOM 649 O O . GLU A 1 80 ? -13.753 -5.693 26.565 1.00 97.94 80 GLU A O 1
ATOM 654 N N . ILE A 1 81 ? -13.041 -3.612 26.062 1.00 98.12 81 ILE A N 1
ATOM 655 C CA . ILE A 1 81 ? -12.299 -4.014 24.865 1.00 98.12 81 ILE A CA 1
ATOM 656 C C . ILE A 1 81 ? -11.159 -4.958 25.244 1.00 98.12 81 ILE A C 1
ATOM 658 O O . ILE A 1 81 ? -11.046 -6.026 24.646 1.00 98.12 81 ILE A O 1
ATOM 662 N N . VAL A 1 82 ? -10.347 -4.610 26.247 1.00 97.81 82 VAL A N 1
ATOM 663 C CA . VAL A 1 82 ? -9.242 -5.468 26.711 1.00 97.81 82 VAL A CA 1
ATOM 664 C C . VAL A 1 82 ? -9.760 -6.843 27.139 1.00 97.81 82 VAL A C 1
ATOM 666 O O . VAL A 1 82 ? -9.252 -7.856 26.661 1.00 97.81 82 VAL A O 1
ATOM 669 N N . HIS A 1 83 ? -10.829 -6.896 27.935 1.00 97.94 83 HIS A N 1
ATOM 670 C CA . HIS A 1 83 ? -11.446 -8.154 28.375 1.00 97.94 83 HIS A CA 1
ATOM 671 C C . HIS A 1 83 ? -11.954 -9.017 27.211 1.00 97.94 83 HIS A C 1
ATOM 673 O O . HIS A 1 83 ? -11.814 -10.242 27.209 1.00 97.94 83 HIS A O 1
ATOM 679 N N . LEU A 1 84 ? -12.551 -8.400 26.189 1.00 98.12 84 LEU A N 1
ATOM 680 C CA . LEU A 1 84 ? -13.012 -9.115 24.995 1.00 98.12 84 LEU A CA 1
ATOM 681 C C . LEU A 1 84 ? -11.847 -9.596 24.120 1.00 98.12 84 LEU A C 1
ATOM 683 O O . LEU A 1 84 ? -11.937 -10.681 23.539 1.00 98.12 84 LEU A O 1
ATOM 687 N N . VAL A 1 85 ? -10.752 -8.835 24.057 1.00 97.62 85 VAL A N 1
ATOM 688 C CA . VAL A 1 85 ? -9.513 -9.224 23.369 1.00 97.62 85 VAL A CA 1
ATOM 689 C C . VAL A 1 85 ? -8.850 -10.416 24.057 1.00 97.62 85 VAL A C 1
ATOM 691 O O . VAL A 1 85 ? -8.474 -11.364 23.371 1.00 97.62 85 VAL A O 1
ATOM 694 N N . GLU A 1 86 ? -8.774 -10.429 25.389 1.00 97.12 86 GLU A N 1
ATOM 695 C CA . GLU A 1 86 ? -8.254 -11.567 26.167 1.00 97.12 86 GLU A CA 1
ATOM 696 C C . GLU A 1 86 ? -9.046 -12.853 25.894 1.00 97.12 86 GLU A C 1
ATOM 698 O O . GLU A 1 86 ? -8.479 -13.939 25.766 1.00 97.12 86 GLU A O 1
ATOM 703 N N . LYS A 1 87 ? -10.364 -12.724 25.706 1.00 97.81 87 LYS A N 1
ATOM 704 C CA . LYS A 1 87 ? -11.257 -13.824 25.310 1.00 97.81 87 LYS A CA 1
ATOM 705 C C . LYS A 1 87 ? -11.220 -14.158 23.817 1.00 97.81 87 LYS A C 1
ATOM 707 O O . LYS A 1 87 ? -11.951 -15.050 23.387 1.00 97.81 87 LYS A O 1
ATOM 712 N N . LYS A 1 88 ? -10.422 -13.441 23.018 1.00 97.31 88 LYS A N 1
ATOM 713 C CA . LYS A 1 88 ? -10.373 -13.525 21.547 1.00 97.31 88 LYS A CA 1
ATOM 714 C C . LYS A 1 88 ? -11.746 -13.364 20.884 1.00 97.31 88 LYS A C 1
ATOM 716 O O . LYS A 1 88 ? -11.996 -13.895 19.803 1.00 97.31 88 LYS A O 1
ATOM 721 N N . ASN A 1 89 ? -12.654 -12.617 21.514 1.00 97.19 89 ASN A N 1
ATOM 722 C CA . ASN A 1 89 ? -14.002 -12.393 21.001 1.00 97.19 89 ASN A CA 1
ATOM 723 C C . ASN A 1 89 ? -14.044 -11.192 20.041 1.00 97.19 89 ASN A C 1
ATOM 725 O O . ASN A 1 89 ? -14.798 -10.234 20.225 1.00 97.19 89 ASN A O 1
ATOM 729 N N . TYR A 1 90 ? -13.214 -11.244 18.998 1.00 97.81 90 TYR A N 1
ATOM 730 C CA . TYR A 1 90 ? -13.096 -10.163 18.016 1.00 97.81 90 TYR A CA 1
ATOM 731 C C . TYR A 1 90 ? -14.393 -9.956 17.235 1.00 97.81 90 TYR A C 1
ATOM 733 O O . TYR A 1 90 ? -14.756 -8.825 16.934 1.00 97.81 90 TYR A O 1
ATOM 741 N N . SER A 1 91 ? -15.138 -11.035 16.974 1.00 97.00 91 SER A N 1
ATOM 742 C CA . SER A 1 91 ? -16.418 -10.965 16.263 1.00 97.00 91 SER A CA 1
ATOM 743 C C . SER A 1 91 ? -17.418 -10.015 16.930 1.00 97.00 91 SER A C 1
ATOM 745 O O . SER A 1 91 ? -18.098 -9.270 16.231 1.00 97.00 91 SER A O 1
ATOM 747 N N . HIS A 1 92 ? -17.458 -9.985 18.267 1.00 97.38 92 HIS A N 1
ATOM 748 C CA . HIS A 1 92 ? -18.334 -9.094 19.019 1.00 97.38 92 HIS A CA 1
ATOM 749 C C . HIS A 1 92 ? -17.876 -7.634 18.939 1.00 97.38 92 HIS A C 1
ATOM 751 O O . HIS A 1 92 ? -18.696 -6.750 18.701 1.00 97.38 92 HIS A O 1
ATOM 757 N N . LEU A 1 93 ? -16.568 -7.385 19.059 1.00 98.19 93 LEU A N 1
ATOM 758 C CA . LEU A 1 93 ? -15.993 -6.045 18.910 1.00 98.19 93 LEU A CA 1
ATOM 759 C C . LEU A 1 93 ? -16.246 -5.483 17.502 1.00 98.19 93 LEU A C 1
ATOM 761 O O . LEU A 1 93 ? -16.672 -4.340 17.357 1.00 98.19 93 LEU A O 1
ATOM 765 N N . LEU A 1 94 ? -16.077 -6.305 16.462 1.00 98.12 94 LEU A N 1
ATOM 766 C CA . LEU A 1 94 ? -16.271 -5.911 15.062 1.00 98.12 94 LEU A CA 1
ATOM 767 C C . LEU A 1 94 ? -17.719 -5.519 14.717 1.00 98.12 94 LEU A C 1
ATOM 769 O O . LEU A 1 94 ? -17.937 -4.882 13.687 1.00 98.12 94 LEU A O 1
ATOM 773 N N . LEU A 1 95 ? -18.710 -5.845 15.557 1.00 97.38 95 LEU A N 1
ATOM 774 C CA . LEU A 1 95 ? -20.079 -5.331 15.401 1.00 97.38 95 LEU A CA 1
ATOM 775 C C . LEU A 1 95 ? -20.170 -3.817 15.645 1.00 97.38 95 LEU A C 1
ATOM 777 O O . LEU A 1 95 ? -21.114 -3.186 15.170 1.00 97.38 95 LEU A O 1
ATOM 781 N N . LYS A 1 96 ? -19.210 -3.251 16.385 1.00 97.94 96 LYS A N 1
ATOM 782 C CA . LYS A 1 96 ? -19.126 -1.828 16.745 1.00 97.94 96 LYS A CA 1
ATOM 783 C C . LYS A 1 96 ? -17.923 -1.122 16.111 1.00 97.94 96 LYS A C 1
ATOM 785 O O . LYS A 1 96 ? -17.590 -0.004 16.496 1.00 97.94 96 LYS A O 1
ATOM 790 N N . ASP A 1 97 ? -17.274 -1.760 15.137 1.00 98.50 97 ASP A N 1
ATOM 791 C CA . ASP A 1 97 ? -16.191 -1.160 14.355 1.00 98.50 97 ASP A CA 1
ATOM 792 C C . ASP A 1 97 ? -16.738 -0.100 13.395 1.00 98.50 97 ASP A C 1
ATOM 794 O O . ASP A 1 97 ? -17.593 -0.377 12.546 1.00 98.50 97 ASP A O 1
ATOM 798 N N . GLN A 1 98 ? -16.232 1.127 13.532 1.00 98.62 98 GLN A N 1
ATOM 799 C CA . GLN A 1 98 ? -16.685 2.259 12.733 1.00 98.62 98 GLN A CA 1
ATOM 800 C C . GLN A 1 98 ? -16.429 2.052 11.233 1.00 98.62 98 GLN A C 1
ATOM 802 O O . GLN A 1 98 ? -17.302 2.403 10.442 1.00 98.62 98 GLN A O 1
ATOM 807 N N . LEU A 1 99 ? -15.296 1.455 10.826 1.00 98.69 99 LEU A N 1
ATOM 808 C CA . LEU A 1 99 ? -14.999 1.218 9.404 1.00 98.69 99 LEU A CA 1
ATOM 809 C C . LEU A 1 99 ? -16.046 0.286 8.784 1.00 98.69 99 LEU A C 1
ATOM 811 O O . LEU A 1 99 ? -16.663 0.605 7.770 1.00 98.69 99 LEU A O 1
ATOM 815 N N . ARG A 1 100 ? -16.318 -0.849 9.435 1.00 98.38 100 ARG A N 1
ATOM 816 C CA . ARG A 1 100 ? -17.342 -1.799 8.975 1.00 98.38 100 ARG A CA 1
ATOM 817 C C . ARG A 1 100 ? -18.729 -1.168 8.903 1.00 98.38 100 ARG A C 1
ATOM 819 O O . ARG A 1 100 ? -19.491 -1.470 7.984 1.00 98.38 100 ARG A O 1
ATOM 826 N N . LYS A 1 101 ? -19.058 -0.293 9.855 1.00 98.19 101 LYS A N 1
ATOM 827 C CA . LYS A 1 101 ? -20.315 0.460 9.862 1.00 98.19 101 LYS A CA 1
ATOM 828 C C . LYS A 1 101 ? -20.416 1.395 8.654 1.00 98.19 101 LYS A C 1
ATOM 830 O O . LYS A 1 101 ? -21.424 1.328 7.957 1.00 98.19 101 LYS A O 1
ATOM 835 N N . VAL A 1 102 ? -19.396 2.211 8.370 1.00 98.44 102 VAL A N 1
ATOM 836 C CA . VAL A 1 102 ? -19.442 3.163 7.241 1.00 98.44 102 VAL A CA 1
ATOM 837 C C . VAL A 1 102 ? -19.415 2.467 5.879 1.00 98.44 102 VAL A C 1
ATOM 839 O O . VAL A 1 102 ? -20.126 2.913 4.983 1.00 98.44 102 VAL A O 1
ATOM 842 N N . ILE A 1 103 ? -18.708 1.334 5.746 1.00 98.56 103 ILE A N 1
ATOM 843 C CA . ILE A 1 103 ? -18.755 0.485 4.540 1.00 98.56 103 ILE A CA 1
ATOM 844 C C . ILE A 1 103 ? -20.178 -0.028 4.323 1.00 98.56 103 ILE A C 1
ATOM 846 O O . ILE A 1 103 ? -20.746 0.132 3.246 1.00 98.56 103 ILE A O 1
ATOM 850 N N . LYS A 1 104 ? -20.795 -0.608 5.364 1.00 97.88 104 LYS A N 1
ATOM 851 C CA . LYS A 1 104 ? -22.161 -1.146 5.286 1.00 97.88 104 LYS A CA 1
ATOM 852 C C . LYS A 1 104 ? -23.199 -0.070 4.951 1.00 97.88 104 LYS A C 1
ATOM 854 O O . LYS A 1 104 ? -24.188 -0.370 4.290 1.00 97.88 104 LYS A O 1
ATOM 859 N N . LEU A 1 105 ? -23.000 1.151 5.443 1.00 98.12 105 LEU A N 1
ATOM 860 C CA . LEU A 1 105 ? -23.877 2.294 5.182 1.00 98.12 105 LEU A CA 1
ATOM 861 C C . LEU A 1 105 ? -23.585 2.990 3.843 1.00 98.12 105 LEU A C 1
ATOM 863 O O . LEU A 1 105 ? -24.309 3.917 3.493 1.00 98.12 105 LEU A O 1
ATOM 867 N N . GLY A 1 106 ? -22.550 2.571 3.107 1.00 97.81 106 GLY A N 1
ATOM 868 C CA . GLY A 1 106 ? -22.161 3.186 1.837 1.00 97.81 106 GLY A CA 1
ATOM 869 C C . GLY A 1 106 ? -21.595 4.603 1.976 1.00 97.81 106 GLY A C 1
ATOM 870 O O . GLY A 1 106 ? -21.683 5.382 1.037 1.00 97.81 106 GLY A O 1
ATOM 871 N N . GLN A 1 107 ? -21.061 4.966 3.146 1.00 98.19 107 GLN A N 1
ATOM 872 C CA . GLN A 1 107 ? -20.563 6.323 3.416 1.00 98.19 107 GLN A CA 1
ATOM 873 C C . GLN A 1 107 ? -19.086 6.502 3.051 1.00 98.19 107 GLN A C 1
ATOM 875 O O . GLN A 1 107 ? -18.674 7.602 2.703 1.00 98.19 107 GLN A O 1
ATOM 880 N N . ALA A 1 108 ? -18.289 5.438 3.170 1.00 98.25 108 ALA A N 1
ATOM 881 C CA . ALA A 1 108 ? -16.884 5.403 2.780 1.00 98.25 108 ALA A CA 1
ATOM 882 C C . ALA A 1 108 ? -16.469 3.958 2.479 1.00 98.25 108 ALA A C 1
ATOM 884 O O . ALA A 1 108 ? -16.988 3.027 3.099 1.00 98.25 108 ALA A O 1
ATOM 885 N N . PHE A 1 109 ? -15.510 3.781 1.566 1.00 98.44 109 PHE A N 1
ATOM 886 C CA . PHE A 1 109 ? -14.941 2.483 1.176 1.00 98.44 109 PHE A CA 1
ATOM 887 C C . PHE A 1 109 ? -15.967 1.460 0.649 1.00 98.44 109 PHE A C 1
ATOM 889 O O . PHE A 1 109 ? -15.731 0.255 0.727 1.00 98.44 109 PHE A O 1
ATOM 896 N N . SER A 1 110 ? -17.105 1.908 0.108 1.00 97.12 110 SER A N 1
ATOM 897 C CA . SER A 1 110 ? -18.205 1.019 -0.302 1.00 97.12 110 SER A CA 1
ATOM 898 C C . SER A 1 110 ? -17.859 0.133 -1.509 1.00 97.12 110 SER A C 1
ATOM 900 O O . SER A 1 110 ? -18.416 -0.946 -1.696 1.00 97.12 110 SER A O 1
ATOM 902 N N . GLU A 1 111 ? -16.873 0.565 -2.292 1.00 96.25 111 GLU A N 1
ATOM 903 C CA . GLU A 1 111 ? -16.335 -0.097 -3.476 1.00 96.25 111 GLU A CA 1
ATOM 904 C C . GLU A 1 111 ? -15.210 -1.082 -3.131 1.00 96.25 111 GLU A C 1
ATOM 906 O O . GLU A 1 111 ? -14.649 -1.718 -4.026 1.00 96.25 111 GLU A O 1
ATOM 911 N N . PHE A 1 112 ? -14.838 -1.175 -1.852 1.00 98.31 112 PHE A N 1
ATOM 912 C CA . PHE A 1 112 ? -13.739 -1.992 -1.364 1.00 98.31 112 PHE A CA 1
ATOM 913 C C . PHE A 1 112 ? -14.244 -3.135 -0.485 1.00 98.31 112 PHE A C 1
ATOM 915 O O . PHE A 1 112 ? -15.293 -3.080 0.150 1.00 98.31 112 PHE A O 1
ATOM 922 N N . THR A 1 113 ? -13.453 -4.199 -0.441 1.00 98.12 113 THR A N 1
ATOM 923 C CA . THR A 1 113 ? -13.656 -5.360 0.419 1.00 98.12 113 THR A CA 1
ATOM 924 C C . THR A 1 113 ? -12.555 -5.422 1.468 1.00 98.12 113 THR A C 1
ATOM 926 O O . THR A 1 113 ? -11.390 -5.144 1.189 1.00 98.12 113 THR A O 1
ATOM 929 N N . GLU A 1 114 ? -12.922 -5.837 2.676 1.00 98.44 114 GLU A N 1
ATOM 930 C CA . GLU A 1 114 ? -11.988 -6.157 3.747 1.00 98.44 114 GLU A CA 1
ATOM 931 C C . GLU A 1 114 ? -12.380 -7.497 4.377 1.00 98.44 114 GLU A C 1
ATOM 933 O O . GLU A 1 114 ? -13.526 -7.686 4.805 1.00 98.44 114 GLU A O 1
ATOM 938 N N . SER A 1 115 ? -11.427 -8.426 4.472 1.00 97.44 115 SER A N 1
ATOM 939 C CA . SER A 1 115 ? -11.630 -9.621 5.294 1.00 97.44 115 SER A CA 1
ATOM 940 C C . SER A 1 115 ? -11.639 -9.235 6.774 1.00 97.44 115 SER A C 1
ATOM 942 O O . SER A 1 115 ? -10.759 -8.488 7.198 1.00 97.44 115 SER A O 1
ATOM 944 N N . PRO A 1 116 ? -12.579 -9.746 7.591 1.00 96.75 116 PRO A N 1
ATOM 945 C CA . PRO A 1 116 ? -12.621 -9.429 9.015 1.00 96.75 116 PRO A CA 1
ATOM 946 C C . PRO A 1 116 ? -11.272 -9.715 9.703 1.00 96.75 116 PRO A C 1
ATOM 948 O O . PRO A 1 116 ? -10.770 -10.836 9.574 1.00 96.75 116 PRO A O 1
ATOM 951 N N . PRO A 1 117 ? -10.694 -8.754 10.448 1.00 97.44 117 PRO A N 1
ATOM 952 C CA . PRO A 1 117 ? -9.497 -9.003 11.240 1.00 97.44 117 PRO A CA 1
ATOM 953 C C . PRO A 1 117 ? -9.714 -10.160 12.223 1.00 97.44 117 PRO A C 1
ATOM 955 O O . PRO A 1 117 ? -10.662 -10.159 13.008 1.00 97.44 117 PRO A O 1
ATOM 958 N N . VAL A 1 118 ? -8.819 -11.148 12.191 1.00 97.12 118 VAL A N 1
ATOM 959 C CA . VAL A 1 118 ? -8.791 -12.289 13.134 1.00 97.12 118 VAL A CA 1
ATOM 960 C C . VAL A 1 118 ? -7.667 -12.159 14.169 1.00 97.12 118 VAL A C 1
ATOM 962 O O . VAL A 1 118 ? -7.282 -13.131 14.815 1.00 97.12 118 VAL A O 1
ATOM 965 N N . PHE A 1 119 ? -7.131 -10.950 14.303 1.00 97.88 119 PHE A N 1
ATOM 966 C CA . PHE A 1 119 ? -6.058 -10.565 15.211 1.00 97.88 119 PHE A CA 1
ATOM 967 C C . PHE A 1 119 ? -6.528 -9.433 16.131 1.00 97.88 119 PHE A C 1
ATOM 969 O O . PHE A 1 119 ? -7.539 -8.783 15.862 1.00 97.88 119 PHE A O 1
ATOM 976 N N . SER A 1 120 ? -5.807 -9.205 17.225 1.00 97.81 120 SER A N 1
ATOM 977 C CA . SER A 1 120 ? -6.136 -8.176 18.218 1.00 97.81 120 SER A CA 1
ATOM 978 C C . SER A 1 120 ? -6.098 -6.751 17.631 1.00 97.81 120 SER A C 1
ATOM 980 O O . SER A 1 120 ? -5.375 -6.520 16.663 1.00 97.81 120 SER A O 1
ATOM 982 N N . PRO A 1 121 ? -6.844 -5.783 18.199 1.00 98.31 121 PRO A N 1
ATOM 983 C CA . PRO A 1 121 ? -6.691 -4.363 17.882 1.00 98.31 121 PRO A CA 1
ATOM 984 C C . PRO A 1 121 ? -5.221 -3.926 17.850 1.00 98.31 121 PRO A C 1
ATOM 986 O O . PRO A 1 121 ? -4.447 -4.271 18.733 1.00 98.31 121 PRO A O 1
ATOM 989 N N . THR A 1 122 ? -4.817 -3.174 16.832 1.00 98.44 122 THR A N 1
ATOM 990 C CA . THR A 1 122 ? -3.397 -2.864 16.577 1.00 98.44 122 THR A CA 1
ATOM 991 C C . THR A 1 122 ? -2.915 -1.610 17.292 1.00 98.44 122 THR A C 1
ATOM 993 O O . THR A 1 122 ? -1.715 -1.362 17.343 1.00 98.44 122 THR A O 1
ATOM 996 N N . TYR A 1 123 ? -3.836 -0.859 17.886 1.00 98.12 123 TYR A N 1
ATOM 997 C CA . TYR A 1 123 ? -3.616 0.386 18.613 1.00 98.12 123 TYR A CA 1
ATOM 998 C C . TYR A 1 123 ? -4.460 0.373 19.893 1.00 98.12 123 TYR A C 1
ATOM 1000 O O . TYR A 1 123 ? -5.504 -0.267 19.900 1.00 98.12 123 TYR A O 1
ATOM 1008 N N . LYS A 1 124 ? -4.114 1.038 21.003 1.00 96.81 124 LYS A N 1
ATOM 1009 C CA . LYS A 1 124 ? -2.865 1.749 21.315 1.00 96.81 124 LYS A CA 1
ATOM 1010 C C . LYS A 1 124 ? -2.062 0.945 22.331 1.00 96.81 124 LYS A C 1
ATOM 1012 O O . LYS A 1 124 ? -2.502 0.774 23.467 1.00 96.81 124 LYS A O 1
ATOM 1017 N N . TYR A 1 125 ? -0.880 0.489 21.952 1.00 97.00 125 TYR A N 1
ATOM 1018 C CA . TYR A 1 125 ? 0.034 -0.212 22.847 1.00 97.00 125 TYR A CA 1
ATOM 1019 C C . TYR A 1 125 ? 0.896 0.759 23.658 1.00 97.00 125 TYR A C 1
ATOM 1021 O O . TYR A 1 125 ? 1.183 1.881 23.241 1.00 97.00 125 TYR A O 1
ATOM 1029 N N . SER A 1 126 ? 1.333 0.314 24.833 1.00 95.94 126 SER A N 1
ATOM 1030 C CA . SER A 1 126 ? 2.439 0.958 25.537 1.00 95.94 126 SER A CA 1
ATOM 1031 C C . SER A 1 126 ? 3.747 0.643 24.810 1.00 95.94 126 SER A C 1
ATOM 1033 O O . SER A 1 126 ? 4.070 -0.526 24.619 1.00 95.94 126 SER A O 1
ATOM 1035 N N . ILE A 1 127 ? 4.521 1.666 24.443 1.00 95.12 127 ILE A N 1
ATOM 1036 C CA . ILE A 1 127 ? 5.825 1.486 23.780 1.00 95.12 127 ILE A CA 1
ATOM 1037 C C . ILE A 1 127 ? 6.749 0.623 24.655 1.00 95.12 127 ILE A C 1
ATOM 1039 O O . ILE A 1 127 ? 6.821 0.814 25.873 1.00 95.12 127 ILE A O 1
ATOM 1043 N N . GLY A 1 128 ? 7.449 -0.326 24.029 1.00 94.25 128 GLY A N 1
ATOM 1044 C CA . GLY A 1 128 ? 8.323 -1.295 24.696 1.00 94.25 128 GLY A CA 1
ATOM 1045 C C . GLY A 1 128 ? 7.575 -2.371 25.486 1.00 94.25 128 GLY A C 1
ATOM 1046 O O . GLY A 1 128 ? 8.168 -3.004 26.357 1.00 94.25 128 GLY A O 1
ATOM 1047 N N . LYS A 1 129 ? 6.261 -2.517 25.267 1.00 91.62 129 LYS A N 1
ATOM 1048 C CA . LYS A 1 129 ? 5.424 -3.518 25.929 1.00 91.62 129 LYS A CA 1
ATOM 1049 C C . LYS A 1 129 ? 4.424 -4.130 24.950 1.00 91.62 129 LYS A C 1
ATOM 1051 O O . LYS A 1 129 ? 4.014 -3.532 23.958 1.00 91.62 129 LYS A O 1
ATOM 1056 N N . SER A 1 130 ? 3.925 -5.299 25.328 1.00 89.69 130 SER A N 1
ATOM 1057 C CA . SER A 1 130 ? 2.838 -5.995 24.634 1.00 89.69 130 SER A CA 1
ATOM 1058 C C . SER A 1 130 ? 1.442 -5.699 25.214 1.00 89.69 130 SER A C 1
ATOM 1060 O O . SER A 1 130 ? 0.463 -6.316 24.809 1.00 89.69 130 SER A O 1
ATOM 1062 N N . ALA A 1 131 ? 1.326 -4.751 26.152 1.00 94.06 131 ALA A N 1
ATOM 1063 C CA . ALA A 1 131 ? 0.061 -4.367 26.786 1.00 94.06 131 ALA A CA 1
ATOM 1064 C C . ALA A 1 131 ? -0.483 -3.036 26.240 1.00 94.06 131 ALA A C 1
ATOM 1066 O O . ALA A 1 131 ? 0.290 -2.131 25.911 1.00 94.06 131 ALA A O 1
ATOM 1067 N N . TYR A 1 132 ? -1.811 -2.895 26.198 1.00 96.94 132 TYR A N 1
ATOM 1068 C CA . TYR A 1 132 ? -2.473 -1.654 25.787 1.00 96.94 132 TYR A CA 1
ATOM 1069 C C . TYR A 1 132 ? -2.262 -0.511 26.790 1.00 96.94 132 TYR A C 1
ATOM 1071 O O . TYR A 1 132 ? -2.306 -0.714 28.002 1.00 96.94 132 TYR A O 1
ATOM 1079 N N . ASP A 1 133 ? -2.082 0.711 26.282 1.00 95.06 133 ASP A N 1
ATOM 1080 C CA . ASP A 1 133 ? -2.164 1.950 27.066 1.00 95.06 133 ASP A CA 1
ATOM 1081 C C . ASP A 1 133 ? -3.612 2.463 27.081 1.00 95.06 133 ASP A C 1
ATOM 1083 O O . ASP A 1 133 ? -4.006 3.323 26.287 1.00 95.06 133 ASP A O 1
ATOM 1087 N N . ILE A 1 134 ? -4.409 1.935 28.011 1.00 93.69 134 ILE A N 1
ATOM 1088 C CA . ILE A 1 134 ? -5.823 2.304 28.169 1.00 93.69 134 ILE A CA 1
ATOM 1089 C C . ILE A 1 134 ? -6.039 3.662 28.856 1.00 93.69 134 ILE A C 1
ATOM 1091 O O . ILE A 1 134 ? -7.168 4.135 28.929 1.00 93.69 134 ILE A O 1
ATOM 1095 N N . SER A 1 135 ? -4.976 4.328 29.332 1.00 91.31 135 SER A N 1
ATOM 1096 C CA . SER A 1 135 ? -5.095 5.591 30.081 1.00 91.31 135 SER A CA 1
ATOM 1097 C C . SER A 1 135 ? -5.529 6.779 29.217 1.00 91.31 135 SER A C 1
ATOM 1099 O O . SER A 1 135 ? -6.041 7.775 29.726 1.00 91.31 135 SER A O 1
ATOM 1101 N N . LYS A 1 136 ? -5.302 6.692 27.900 1.00 83.38 136 LYS A N 1
ATOM 1102 C CA . LYS A 1 136 ? -5.510 7.799 26.952 1.00 83.38 136 LYS A CA 1
ATOM 1103 C C . LYS A 1 136 ? -6.456 7.459 25.813 1.00 83.38 136 LYS A C 1
ATOM 1105 O O . LYS A 1 136 ? -7.097 8.360 25.269 1.00 83.38 136 LYS A O 1
ATOM 1110 N N . ARG A 1 137 ? -6.459 6.202 25.364 1.00 91.25 137 ARG A N 1
ATOM 1111 C CA . ARG A 1 137 ? -7.180 5.757 24.168 1.00 91.25 137 ARG A CA 1
ATOM 1112 C C . ARG A 1 137 ? -7.724 4.356 24.368 1.00 91.25 137 ARG A C 1
ATOM 1114 O O . ARG A 1 137 ? -7.100 3.522 25.013 1.00 91.25 137 ARG A O 1
ATOM 1121 N N . LYS A 1 138 ? -8.873 4.109 23.751 1.00 96.12 138 LYS A N 1
ATOM 1122 C CA . LYS A 1 138 ? -9.449 2.775 23.639 1.00 96.12 138 LYS A CA 1
ATOM 1123 C C . LYS A 1 138 ? -8.688 1.972 22.581 1.00 96.12 138 LYS A C 1
ATOM 1125 O O . LYS A 1 138 ? -8.330 2.562 21.555 1.00 96.12 138 LYS A O 1
ATOM 1130 N N . PRO A 1 139 ? -8.460 0.664 22.785 1.00 97.94 139 PRO A N 1
ATOM 1131 C CA . PRO A 1 139 ? -7.891 -0.157 21.733 1.00 97.94 139 PRO A CA 1
ATOM 1132 C C . PRO A 1 139 ? -8.790 -0.203 20.486 1.00 97.94 139 PRO A C 1
ATOM 1134 O O . PRO A 1 139 ? -10.012 -0.235 20.611 1.00 97.94 139 PRO A O 1
ATOM 1137 N N . ALA A 1 140 ? -8.211 -0.184 19.285 1.00 98.25 140 ALA A N 1
ATOM 1138 C CA . ALA A 1 140 ? -8.931 -0.217 18.012 1.00 98.25 140 ALA A CA 1
ATOM 1139 C C . ALA A 1 140 ? -8.084 -0.816 16.873 1.00 98.25 140 ALA A C 1
ATOM 1141 O O . ALA A 1 140 ? -6.853 -0.799 16.917 1.00 98.25 140 ALA A O 1
ATOM 1142 N N . TRP A 1 141 ? -8.753 -1.331 15.837 1.00 98.69 141 TRP A N 1
ATOM 1143 C CA . TRP A 1 141 ? -8.122 -1.675 14.560 1.00 98.69 141 TRP A CA 1
ATOM 1144 C C . TRP A 1 141 ? -8.017 -0.419 13.697 1.00 98.69 141 TRP A C 1
ATOM 1146 O O . TRP A 1 141 ? -8.865 -0.165 12.838 1.00 98.69 141 TRP A O 1
ATOM 1156 N N . THR A 1 142 ? -6.992 0.385 13.962 1.00 98.62 142 THR A N 1
ATOM 1157 C CA . THR A 1 142 ? -6.708 1.604 13.198 1.00 98.62 142 THR A CA 1
ATOM 1158 C C . THR A 1 142 ? -5.978 1.299 11.892 1.00 98.62 142 THR A C 1
ATOM 1160 O O . THR A 1 142 ? -6.198 1.981 10.896 1.00 98.62 142 THR A O 1
ATOM 1163 N N . ASP A 1 143 ? -5.174 0.234 11.878 1.00 98.81 143 ASP A N 1
ATOM 1164 C CA . ASP A 1 143 ? -4.312 -0.157 10.762 1.00 98.81 143 ASP A CA 1
ATOM 1165 C C . ASP A 1 143 ? -5.003 -1.226 9.901 1.00 98.81 143 ASP A C 1
ATOM 1167 O O . ASP A 1 143 ? -5.242 -2.350 10.353 1.00 98.81 143 ASP A O 1
ATOM 1171 N N . ARG A 1 144 ? -5.381 -0.875 8.667 1.00 98.81 144 ARG A N 1
ATOM 1172 C CA . ARG A 1 144 ? -6.303 -1.682 7.841 1.00 98.81 144 ARG A CA 1
ATOM 1173 C C . ARG A 1 144 ? -5.767 -1.920 6.438 1.00 98.81 144 ARG A C 1
ATOM 1175 O O . ARG A 1 144 ? -4.938 -1.155 5.954 1.00 98.81 144 ARG A O 1
ATOM 1182 N N . VAL A 1 145 ? -6.236 -2.993 5.797 1.00 98.81 145 VAL A N 1
ATOM 1183 C CA . VAL A 1 145 ? -5.919 -3.311 4.397 1.00 98.81 145 VAL A CA 1
ATOM 1184 C C . VAL A 1 145 ? -7.194 -3.743 3.687 1.00 98.81 145 VAL A C 1
ATOM 1186 O O . VAL A 1 145 ? -7.701 -4.841 3.907 1.00 98.81 145 VAL A O 1
ATOM 1189 N N . LEU A 1 146 ? -7.685 -2.876 2.813 1.00 98.81 146 LEU A N 1
ATOM 1190 C CA . LEU A 1 146 ? -8.837 -3.100 1.959 1.00 98.81 146 LEU A CA 1
ATOM 1191 C C . LEU A 1 146 ? -8.380 -3.290 0.517 1.00 98.81 146 LEU A C 1
ATOM 1193 O O . LEU A 1 146 ? -7.316 -2.823 0.106 1.00 98.81 146 LEU A O 1
ATOM 1197 N N . PHE A 1 147 ? -9.196 -3.972 -0.272 1.00 98.75 147 PHE A N 1
ATOM 1198 C CA . PHE A 1 147 ? -8.883 -4.262 -1.662 1.00 98.75 147 PHE A CA 1
ATOM 1199 C C . PHE A 1 147 ? -10.131 -4.237 -2.537 1.00 98.75 147 PHE A C 1
ATOM 1201 O O . PHE A 1 147 ? -11.238 -4.523 -2.086 1.00 98.75 147 PHE A O 1
ATOM 1208 N N . ARG A 1 148 ? -9.942 -3.942 -3.818 1.00 97.56 148 ARG A N 1
ATOM 1209 C CA . ARG A 1 148 ? -10.947 -4.111 -4.868 1.00 97.56 148 ARG A CA 1
ATOM 1210 C C . ARG A 1 148 ? -10.286 -4.634 -6.129 1.00 97.56 148 ARG A C 1
ATOM 1212 O O . ARG A 1 148 ? -9.086 -4.460 -6.336 1.00 97.56 148 ARG A O 1
ATOM 1219 N N . PHE A 1 149 ? -11.094 -5.251 -6.973 1.00 97.12 149 PHE A N 1
ATOM 1220 C CA . PHE A 1 149 ? -10.707 -5.598 -8.328 1.00 97.12 149 PHE A CA 1
ATOM 1221 C C . PHE A 1 149 ? -11.944 -5.637 -9.220 1.00 97.12 149 PHE A C 1
ATOM 1223 O O . PHE A 1 149 ? -13.061 -5.766 -8.714 1.00 97.12 149 PHE A O 1
ATOM 1230 N N . THR A 1 150 ? -11.747 -5.543 -10.532 1.00 93.12 150 THR A N 1
ATOM 1231 C CA . THR A 1 150 ? -12.836 -5.565 -11.517 1.00 93.12 150 THR A CA 1
ATOM 1232 C C . THR A 1 150 ? -12.788 -6.888 -12.294 1.00 93.12 150 THR A C 1
ATOM 1234 O O . THR A 1 150 ? -12.024 -6.997 -13.252 1.00 93.12 150 THR A O 1
ATOM 1237 N N . PRO A 1 151 ? -13.572 -7.925 -11.917 1.00 92.25 151 PRO A N 1
ATOM 1238 C CA . PRO A 1 151 ? -13.450 -9.258 -12.513 1.00 92.25 151 PRO A CA 1
ATOM 1239 C C . PRO A 1 151 ? -13.616 -9.263 -14.034 1.00 92.25 151 PRO A C 1
ATOM 1241 O O . PRO A 1 151 ? -12.873 -9.946 -14.725 1.00 92.25 151 PRO A O 1
ATOM 1244 N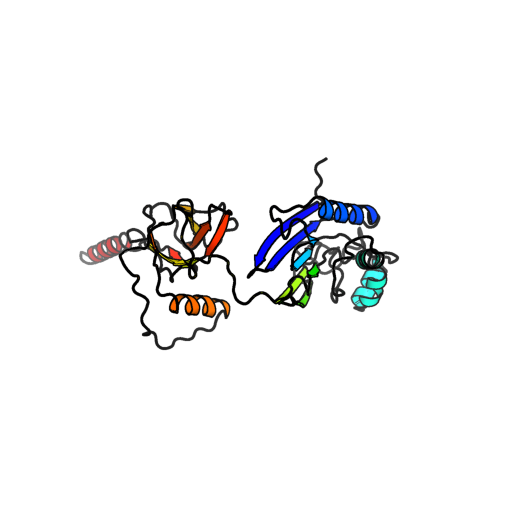 N . ASN A 1 152 ? -14.569 -8.487 -14.552 1.00 91.50 152 ASN A N 1
ATOM 1245 C CA . ASN A 1 152 ? -14.925 -8.449 -15.971 1.00 91.50 152 ASN A CA 1
ATOM 1246 C C . ASN A 1 152 ? -14.476 -7.137 -16.631 1.00 91.50 152 ASN A C 1
ATOM 1248 O O . ASN A 1 152 ? -15.218 -6.565 -17.423 1.00 91.50 152 ASN A O 1
ATOM 1252 N N . ALA A 1 153 ? -13.291 -6.633 -16.271 1.00 86.38 153 ALA A N 1
ATOM 1253 C CA . ALA A 1 153 ? -12.714 -5.439 -16.896 1.00 86.38 153 ALA A CA 1
ATOM 1254 C C . ALA A 1 153 ? -12.431 -5.625 -18.400 1.00 86.38 153 ALA A C 1
ATOM 1256 O O . ALA A 1 153 ? -12.356 -4.649 -19.139 1.00 86.38 153 ALA A O 1
ATOM 1257 N N . TYR A 1 154 ? -12.313 -6.875 -18.862 1.00 87.88 154 TYR A N 1
ATOM 1258 C CA . TYR A 1 154 ? -11.952 -7.222 -20.234 1.00 87.88 154 TYR A CA 1
ATOM 1259 C C . TYR A 1 154 ? -12.925 -8.244 -20.824 1.00 87.88 154 TYR A C 1
ATOM 1261 O O . TYR A 1 154 ? -13.308 -9.202 -20.155 1.00 87.88 154 TYR A O 1
ATOM 1269 N N . GLU A 1 155 ? -13.263 -8.095 -22.109 1.00 84.81 155 GLU A N 1
ATOM 1270 C CA . GLU A 1 155 ? -14.212 -8.982 -22.807 1.00 84.81 155 GLU A CA 1
ATOM 1271 C C . GLU A 1 155 ? -13.767 -10.454 -22.816 1.00 84.81 155 GLU A C 1
ATOM 1273 O O . GLU A 1 155 ? -14.581 -11.356 -22.642 1.00 84.81 155 GLU A O 1
ATOM 1278 N N . ASN A 1 156 ? -12.464 -10.699 -22.984 1.00 85.62 156 ASN A N 1
ATOM 1279 C CA . ASN A 1 156 ? -11.902 -12.039 -23.192 1.00 85.62 156 ASN A CA 1
ATOM 1280 C C . ASN A 1 156 ? -11.108 -12.570 -21.989 1.00 85.62 156 ASN A C 1
ATOM 1282 O O . ASN A 1 156 ? -10.403 -13.574 -22.107 1.00 85.62 156 ASN A O 1
ATOM 1286 N N . ALA A 1 157 ? -11.175 -11.901 -20.835 1.00 85.38 157 ALA A N 1
ATOM 1287 C CA . ALA A 1 157 ? -10.443 -12.325 -19.650 1.00 85.38 157 ALA A CA 1
ATOM 1288 C C . ALA A 1 157 ? -11.150 -11.925 -18.357 1.00 85.38 157 ALA A C 1
ATOM 1290 O O . ALA A 1 157 ? -11.450 -10.758 -18.125 1.00 85.38 157 ALA A O 1
ATOM 1291 N N . THR A 1 158 ? -11.324 -12.905 -17.472 1.00 92.75 158 THR A N 1
ATOM 1292 C CA . THR A 1 158 ? -11.804 -12.665 -16.110 1.00 92.75 158 THR A CA 1
ATOM 1293 C C . THR A 1 158 ? -10.626 -12.574 -15.150 1.00 92.75 158 THR A C 1
ATOM 1295 O O . THR A 1 158 ? -9.894 -13.560 -14.970 1.00 92.75 158 THR A O 1
ATOM 1298 N N . LEU A 1 159 ? -10.462 -11.409 -14.531 1.00 94.50 159 LEU A N 1
ATOM 1299 C CA . LEU A 1 159 ? -9.516 -11.161 -13.451 1.00 94.50 159 LEU A CA 1
ATOM 1300 C C . LEU A 1 159 ? -9.978 -11.821 -12.149 1.00 94.50 159 LEU A C 1
ATOM 1302 O O . LEU A 1 159 ? -11.165 -12.063 -11.930 1.00 94.50 159 LEU A O 1
ATOM 1306 N N . SER A 1 160 ? -9.031 -12.111 -11.261 1.00 95.94 160 SER A N 1
ATOM 1307 C CA . SER A 1 160 ? -9.341 -12.663 -9.944 1.00 95.94 160 SER A CA 1
ATOM 1308 C C . SER A 1 160 ? -8.310 -12.244 -8.914 1.00 95.94 160 SER A C 1
ATOM 1310 O O . SER A 1 160 ? -7.111 -12.244 -9.196 1.00 95.94 160 SER A O 1
ATOM 1312 N N . LEU A 1 161 ? -8.786 -12.000 -7.699 1.00 97.31 161 LEU A N 1
ATOM 1313 C CA . LEU A 1 161 ? -7.967 -11.670 -6.547 1.00 97.31 161 LEU A CA 1
ATOM 1314 C C . LEU A 1 161 ? -8.298 -12.618 -5.394 1.00 97.31 161 LEU A C 1
ATOM 1316 O O . LEU A 1 161 ? -9.463 -12.769 -5.025 1.00 97.31 161 LEU A O 1
ATOM 1320 N N . LYS A 1 162 ? -7.276 -13.238 -4.801 1.00 97.69 162 LYS A N 1
ATOM 1321 C CA . LYS A 1 162 ? -7.422 -14.059 -3.593 1.00 97.69 162 LYS A CA 1
ATOM 1322 C C . LYS A 1 162 ? -6.505 -13.539 -2.497 1.00 97.69 162 LYS A C 1
ATOM 1324 O O . LYS A 1 162 ? -5.289 -13.588 -2.647 1.00 97.69 162 LYS A O 1
ATOM 1329 N N . GLN A 1 163 ? -7.075 -13.104 -1.378 1.00 98.38 163 GLN A N 1
ATOM 1330 C CA . GLN A 1 163 ? -6.297 -12.815 -0.176 1.00 98.38 163 GLN A CA 1
ATOM 1331 C C . GLN A 1 163 ? -5.820 -14.130 0.451 1.00 98.38 163 GLN A C 1
ATOM 1333 O O . GLN A 1 163 ? -6.610 -15.053 0.656 1.00 98.38 163 GLN A O 1
ATOM 1338 N N . LEU A 1 164 ? -4.519 -14.232 0.710 1.00 97.75 164 LEU A N 1
ATOM 1339 C CA . LEU A 1 164 ? -3.889 -15.410 1.308 1.00 97.75 164 LEU A CA 1
ATOM 1340 C C . LEU A 1 164 ? -3.737 -15.239 2.819 1.00 97.75 164 LEU A C 1
ATOM 1342 O O . LEU A 1 164 ? -4.053 -16.150 3.579 1.00 97.75 164 LEU A O 1
ATOM 1346 N N . HIS A 1 165 ? -3.283 -14.058 3.241 1.00 97.69 165 HIS A N 1
ATOM 1347 C CA . HIS A 1 165 ? -2.978 -13.753 4.634 1.00 97.69 165 HIS A CA 1
ATOM 1348 C C . HIS A 1 165 ? -3.464 -12.355 5.018 1.00 97.69 165 HIS A C 1
ATOM 1350 O O . HIS A 1 165 ? -3.447 -11.440 4.189 1.00 97.69 165 HIS A O 1
ATOM 1356 N N . TYR A 1 166 ? -3.857 -12.187 6.283 1.00 98.44 166 TYR A N 1
ATOM 1357 C CA . TYR A 1 166 ? -4.156 -10.891 6.895 1.00 98.44 166 TYR A CA 1
ATOM 1358 C C . TYR A 1 166 ? -3.876 -10.952 8.405 1.00 98.44 166 TYR A C 1
ATOM 1360 O O . TYR A 1 166 ? -4.629 -11.577 9.155 1.00 98.44 166 TYR A O 1
ATOM 1368 N N . HIS A 1 167 ? -2.754 -10.371 8.838 1.00 97.69 167 HIS A N 1
ATOM 1369 C CA . HIS A 1 167 ? -2.202 -10.570 10.185 1.00 97.69 167 HIS A CA 1
ATOM 1370 C C . HIS A 1 167 ? -1.584 -9.290 10.759 1.00 97.69 167 HIS A C 1
ATOM 1372 O O . HIS A 1 167 ? -1.015 -8.494 10.005 1.00 97.69 167 HIS A O 1
ATOM 1378 N N . SER A 1 168 ? -1.635 -9.150 12.089 1.00 97.94 168 SER A N 1
ATOM 1379 C CA . SER A 1 168 ? -0.778 -8.241 12.858 1.00 97.94 168 SER A CA 1
ATOM 1380 C C . SER A 1 168 ? 0.510 -8.935 13.303 1.00 97.94 168 SER A C 1
ATOM 1382 O O . SER A 1 168 ? 0.576 -10.164 13.384 1.00 97.94 168 SER A O 1
ATOM 1384 N N . HIS A 1 169 ? 1.530 -8.137 13.620 1.00 97.06 169 HIS A N 1
ATOM 1385 C CA . HIS A 1 169 ? 2.822 -8.616 14.110 1.00 97.06 169 HIS A CA 1
ATOM 1386 C C . HIS A 1 169 ? 3.107 -8.097 15.519 1.00 97.06 169 HIS A C 1
ATOM 1388 O O . HIS A 1 169 ? 3.681 -7.024 15.706 1.00 97.06 169 HIS A O 1
ATOM 1394 N N . ASP A 1 170 ? 2.730 -8.882 16.524 1.00 91.88 170 ASP A N 1
ATOM 1395 C CA . ASP A 1 170 ? 2.746 -8.439 17.925 1.00 91.88 170 ASP A CA 1
ATOM 1396 C C . ASP A 1 170 ? 4.164 -8.305 18.515 1.00 91.88 170 ASP A C 1
ATOM 1398 O O . ASP A 1 170 ? 4.360 -7.553 19.472 1.00 91.88 170 ASP A O 1
ATOM 1402 N N . LEU A 1 171 ? 5.154 -8.972 17.904 1.00 94.00 171 LEU A N 1
ATOM 1403 C CA . LEU A 1 171 ? 6.564 -8.993 18.325 1.00 94.00 171 LEU A CA 1
ATOM 1404 C C . LEU A 1 171 ? 7.272 -7.630 18.225 1.00 94.00 171 LEU A C 1
ATOM 1406 O O . LEU A 1 171 ? 8.339 -7.454 18.809 1.00 94.00 171 LEU A O 1
ATOM 1410 N N . TYR A 1 172 ? 6.714 -6.673 17.480 1.00 94.56 172 TYR A N 1
ATOM 1411 C CA . TYR A 1 172 ? 7.293 -5.338 17.327 1.00 94.56 172 TYR A CA 1
ATOM 1412 C C . TYR A 1 172 ? 6.758 -4.397 18.412 1.00 94.56 172 TYR A C 1
ATOM 1414 O O . TYR A 1 172 ? 5.553 -4.178 18.524 1.00 94.56 172 TYR A O 1
ATOM 1422 N N . GLU A 1 173 ? 7.652 -3.831 19.222 1.00 95.75 173 GLU A N 1
ATOM 1423 C CA . GLU A 1 173 ? 7.312 -3.008 20.397 1.00 95.75 173 GLU A CA 1
ATOM 1424 C C . GLU A 1 173 ? 7.835 -1.564 20.304 1.00 95.75 173 GLU A C 1
ATOM 1426 O O . GLU A 1 173 ? 7.708 -0.784 21.246 1.00 95.75 173 GLU A O 1
ATOM 1431 N N . GLN A 1 174 ? 8.425 -1.184 19.169 1.00 96.56 174 GLN A N 1
ATOM 1432 C CA . GLN A 1 174 ? 9.023 0.138 18.947 1.00 96.56 174 GLN A CA 1
ATOM 1433 C C . GLN A 1 174 ? 7.978 1.247 18.743 1.00 96.56 174 GLN A C 1
ATOM 1435 O O . GLN A 1 174 ? 8.302 2.427 18.857 1.00 96.56 174 GLN A O 1
ATOM 1440 N N . SER A 1 175 ? 6.739 0.869 18.432 1.00 97.00 175 SER A N 1
ATOM 1441 C CA . SER A 1 175 ? 5.608 1.763 18.197 1.00 97.00 175 SER A CA 1
ATOM 1442 C C . SER A 1 175 ? 4.446 1.402 19.122 1.00 97.00 175 SER A C 1
ATOM 1444 O O . SER A 1 175 ? 4.358 0.288 19.639 1.00 97.00 175 SER A O 1
ATOM 1446 N N . ASP A 1 176 ? 3.543 2.359 19.322 1.00 96.81 176 ASP A N 1
ATOM 1447 C CA . ASP A 1 176 ? 2.229 2.139 19.920 1.00 96.81 176 ASP A CA 1
ATOM 1448 C C . ASP A 1 176 ? 1.222 1.491 18.948 1.00 96.81 176 ASP A C 1
ATOM 1450 O O . ASP A 1 176 ? 0.114 1.144 19.367 1.00 96.81 176 ASP A O 1
ATOM 1454 N N . HIS A 1 177 ? 1.620 1.281 17.690 1.00 98.00 177 HIS A N 1
ATOM 1455 C CA . HIS A 1 177 ? 0.923 0.476 16.692 1.00 98.00 177 HIS A CA 1
ATOM 1456 C C . HIS A 1 177 ? 1.643 -0.854 16.440 1.00 98.00 177 HIS A C 1
ATOM 1458 O O . HIS A 1 177 ? 2.875 -0.935 16.486 1.00 98.00 177 HIS A O 1
ATOM 1464 N N . LYS A 1 178 ? 0.879 -1.899 16.108 1.00 97.88 178 LYS A N 1
ATOM 1465 C CA . LYS A 1 178 ? 1.421 -3.172 15.610 1.00 97.88 178 LYS A CA 1
ATOM 1466 C C . LYS A 1 178 ? 1.388 -3.204 14.081 1.00 97.88 178 LYS A C 1
ATOM 1468 O O . LYS A 1 178 ? 0.337 -2.916 13.511 1.00 97.88 178 LYS A O 1
ATOM 1473 N N . PRO A 1 179 ? 2.490 -3.584 13.401 1.00 98.25 179 PRO A N 1
ATOM 1474 C CA . PRO A 1 179 ? 2.495 -3.713 11.949 1.00 98.25 179 PRO A CA 1
ATOM 1475 C C . PRO A 1 179 ? 1.409 -4.672 11.468 1.00 98.25 179 PRO A C 1
ATOM 1477 O O . PRO A 1 179 ? 1.199 -5.728 12.068 1.00 98.25 179 PRO A O 1
ATOM 1480 N N . VAL A 1 180 ? 0.767 -4.326 10.354 1.00 98.62 180 VAL A N 1
ATOM 1481 C CA . VAL A 1 180 ? -0.251 -5.149 9.698 1.00 98.62 180 VAL A CA 1
ATOM 1482 C C . VAL A 1 180 ? 0.231 -5.524 8.308 1.00 98.62 180 VAL A C 1
ATOM 1484 O O . VAL A 1 180 ? 0.755 -4.693 7.570 1.00 98.62 180 VAL A O 1
ATOM 1487 N N . THR A 1 181 ? 0.044 -6.787 7.941 1.00 98.25 181 THR A N 1
ATOM 1488 C CA . THR A 1 181 ? 0.385 -7.295 6.610 1.00 98.25 181 THR A CA 1
ATOM 1489 C C . THR A 1 181 ? -0.788 -8.026 5.997 1.00 98.25 181 THR A C 1
ATOM 1491 O O . THR A 1 181 ? -1.521 -8.740 6.685 1.00 98.25 181 THR A O 1
ATOM 1494 N N . SER A 1 182 ? -0.913 -7.903 4.681 1.00 98.44 182 SER A N 1
ATOM 1495 C CA . SER A 1 182 ? -1.768 -8.765 3.888 1.00 98.44 182 SER A CA 1
ATOM 1496 C C . SER A 1 182 ? -1.066 -9.163 2.598 1.00 98.44 182 SER A C 1
ATOM 1498 O O . SER A 1 182 ? -0.296 -8.383 2.045 1.00 98.44 182 SER A O 1
ATOM 1500 N N . SER A 1 183 ? -1.309 -10.386 2.134 1.00 97.88 183 SER A N 1
ATOM 1501 C CA . SER A 1 183 ? -0.767 -10.892 0.874 1.00 97.88 183 SER A CA 1
ATOM 1502 C C . SER A 1 183 ? -1.877 -11.431 -0.010 1.00 97.88 183 SER A C 1
ATOM 1504 O O . SER A 1 183 ? -2.890 -11.951 0.469 1.00 97.88 183 SER A O 1
ATOM 1506 N N . PHE A 1 184 ? -1.671 -11.296 -1.316 1.00 98.19 184 PHE A N 1
ATOM 1507 C CA . PHE A 1 184 ? -2.681 -11.565 -2.323 1.00 98.19 184 PHE A CA 1
ATOM 1508 C C . PHE A 1 184 ? -2.085 -12.336 -3.495 1.00 98.19 184 PHE A C 1
ATOM 1510 O O . PHE A 1 184 ? -0.942 -12.109 -3.887 1.00 98.19 184 PHE A O 1
ATOM 1517 N N . LEU A 1 185 ? -2.891 -13.221 -4.074 1.00 97.25 185 LEU A N 1
ATOM 1518 C CA . LEU A 1 185 ? -2.643 -13.841 -5.366 1.00 97.25 185 LEU A CA 1
ATOM 1519 C C . LEU A 1 185 ? -3.513 -13.143 -6.414 1.00 97.25 185 LEU A C 1
ATOM 1521 O O . LEU A 1 185 ? -4.744 -13.181 -6.323 1.00 97.25 185 LEU A O 1
ATOM 1525 N N . LEU A 1 186 ? -2.861 -12.506 -7.385 1.00 95.50 186 LEU A N 1
ATOM 1526 C CA . LEU A 1 186 ? -3.494 -11.786 -8.488 1.00 95.50 186 LEU A CA 1
ATOM 1527 C C . LEU A 1 186 ? -3.415 -12.643 -9.749 1.00 95.50 186 LEU A C 1
ATOM 1529 O O . LEU A 1 186 ? -2.368 -13.219 -10.045 1.00 95.50 186 LEU A O 1
ATOM 1533 N N . LYS A 1 187 ? -4.504 -12.702 -10.516 1.00 93.50 187 LYS A N 1
ATOM 1534 C CA . LYS A 1 187 ? -4.484 -13.284 -11.860 1.00 93.50 187 LYS A CA 1
ATOM 1535 C C . LYS A 1 187 ? -4.185 -12.194 -12.884 1.00 93.50 187 LYS A C 1
ATOM 1537 O O . LYS A 1 187 ? -4.973 -11.271 -13.049 1.00 93.50 187 LYS A O 1
ATOM 1542 N N . THR A 1 188 ? -3.074 -12.320 -13.589 1.00 90.25 188 THR A N 1
ATOM 1543 C CA . THR A 1 188 ? -2.654 -11.368 -14.623 1.00 90.25 188 THR A CA 1
ATOM 1544 C C . THR A 1 188 ? -2.636 -12.025 -16.005 1.00 90.25 188 THR A C 1
ATOM 1546 O O . THR A 1 188 ? -2.916 -13.222 -16.137 1.00 90.25 188 THR A O 1
ATOM 1549 N N . PHE A 1 189 ? -2.337 -11.254 -17.053 1.00 85.06 189 PHE A N 1
ATOM 1550 C CA . PHE A 1 189 ? -2.203 -11.794 -18.404 1.00 85.06 189 PHE A CA 1
ATOM 1551 C C . PHE A 1 189 ? -0.874 -12.542 -18.584 1.00 85.06 189 PHE A C 1
ATOM 1553 O O . PHE A 1 189 ? 0.165 -12.138 -18.072 1.00 85.06 189 PHE A O 1
ATOM 1560 N N . SER A 1 190 ? -0.893 -13.639 -19.347 1.00 69.56 190 SER A N 1
ATOM 1561 C CA . SER A 1 190 ? 0.280 -14.497 -19.581 1.00 69.56 190 SER A CA 1
ATOM 1562 C C . SER A 1 190 ? 1.285 -13.936 -20.596 1.00 69.56 190 SER A C 1
ATOM 1564 O O . SER A 1 190 ? 2.367 -14.497 -20.741 1.00 69.56 190 SER A O 1
ATOM 1566 N N . GLN A 1 191 ? 0.933 -12.865 -21.316 1.00 64.06 191 GLN A N 1
ATOM 1567 C CA . GLN A 1 191 ? 1.794 -12.206 -22.300 1.00 64.06 191 GLN A CA 1
ATOM 1568 C C . GLN A 1 191 ? 1.768 -10.687 -22.090 1.00 64.06 191 GLN A C 1
ATOM 1570 O O . GLN A 1 191 ? 0.850 -10.022 -22.578 1.00 64.06 191 GLN A O 1
ATOM 1575 N N . PRO A 1 192 ? 2.744 -10.110 -21.371 1.00 58.41 192 PRO A N 1
ATOM 1576 C CA . PRO A 1 192 ? 2.914 -8.669 -21.386 1.00 58.41 192 PRO A CA 1
ATOM 1577 C C . PRO A 1 192 ? 3.315 -8.251 -22.808 1.00 58.41 192 PRO A C 1
ATOM 1579 O O . PRO A 1 192 ? 4.301 -8.743 -23.345 1.00 58.41 192 PRO A O 1
ATOM 1582 N N . LYS A 1 193 ? 2.559 -7.335 -23.426 1.00 59.00 193 LYS A N 1
ATOM 1583 C CA . LYS A 1 193 ? 3.005 -6.612 -24.638 1.00 59.00 193 LYS A CA 1
ATOM 1584 C C . LYS A 1 193 ? 4.052 -5.537 -24.317 1.00 59.00 193 LYS A C 1
ATOM 1586 O O . LYS A 1 193 ? 4.505 -4.826 -25.210 1.00 59.00 193 LYS A O 1
ATOM 1591 N N . GLU A 1 194 ? 4.360 -5.364 -23.035 1.00 65.12 194 GLU A N 1
ATOM 1592 C CA . GLU A 1 194 ? 5.326 -4.393 -22.544 1.00 65.12 194 GLU A CA 1
ATOM 1593 C C . GLU A 1 194 ? 6.715 -4.749 -23.075 1.00 65.12 194 GLU A C 1
ATOM 1595 O O . GLU A 1 194 ? 7.125 -5.911 -23.064 1.00 65.12 194 GLU A O 1
ATOM 1600 N N . LYS A 1 195 ? 7.435 -3.733 -23.555 1.00 73.00 195 LYS A N 1
ATOM 1601 C CA . LYS A 1 195 ? 8.823 -3.890 -23.979 1.00 73.00 195 LYS A CA 1
ATOM 1602 C C . LYS A 1 195 ? 9.644 -4.283 -22.755 1.00 73.00 195 LYS A C 1
ATOM 1604 O O . LYS A 1 195 ? 9.749 -3.494 -21.824 1.00 73.00 195 LYS A O 1
ATOM 1609 N N . GLN A 1 196 ? 10.237 -5.470 -22.758 1.00 81.81 196 GLN A N 1
ATOM 1610 C CA . GLN A 1 196 ? 11.116 -5.905 -21.673 1.00 81.81 196 GLN A CA 1
ATOM 1611 C C . GLN A 1 196 ? 12.563 -5.904 -22.133 1.00 81.81 196 GLN A C 1
ATOM 1613 O O . GLN A 1 196 ? 12.860 -6.269 -23.269 1.00 81.81 196 GLN A O 1
ATOM 1618 N N . VAL A 1 197 ? 13.459 -5.512 -21.235 1.00 89.38 197 VAL A N 1
ATOM 1619 C CA . VAL A 1 197 ? 14.904 -5.592 -21.415 1.00 89.38 197 VAL A CA 1
ATOM 1620 C C . VAL A 1 197 ? 15.462 -6.683 -20.516 1.00 89.38 197 VAL A C 1
ATOM 1622 O O . VAL A 1 197 ? 15.309 -6.660 -19.296 1.00 89.38 197 VAL A O 1
ATOM 1625 N N . PHE A 1 198 ? 16.168 -7.626 -21.126 1.00 9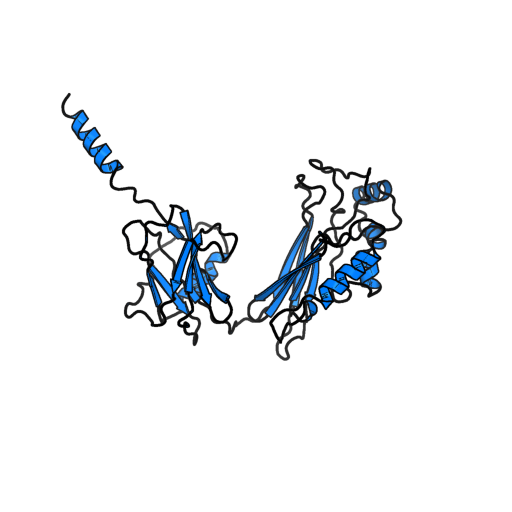0.06 198 PHE A N 1
ATOM 1626 C CA . PHE A 1 198 ? 16.803 -8.739 -20.440 1.00 90.06 198 PHE A CA 1
ATOM 1627 C C . PHE A 1 198 ? 18.312 -8.544 -20.420 1.00 90.06 198 PHE A C 1
ATOM 1629 O O . PHE A 1 198 ? 18.957 -8.552 -21.469 1.00 90.06 198 PHE A O 1
ATOM 1636 N N . PHE A 1 199 ? 18.888 -8.410 -19.226 1.00 92.19 199 PHE A N 1
ATOM 1637 C CA . PHE A 1 199 ? 20.337 -8.431 -19.045 1.00 92.19 199 PHE A CA 1
ATOM 1638 C C . PHE A 1 199 ? 20.845 -9.872 -18.982 1.00 92.19 199 PHE A C 1
ATOM 1640 O O . PHE A 1 199 ? 20.311 -10.701 -18.243 1.00 92.19 199 PHE A O 1
ATOM 1647 N N . LEU A 1 200 ? 21.925 -10.164 -19.706 1.00 91.50 200 LEU A N 1
ATOM 1648 C CA . LEU A 1 200 ? 22.694 -11.382 -19.461 1.00 91.50 200 LEU A CA 1
ATOM 1649 C C . LEU A 1 200 ? 23.352 -11.316 -18.072 1.00 91.50 200 LEU A C 1
ATOM 1651 O O . LEU A 1 200 ? 23.681 -10.217 -17.614 1.00 91.50 200 LEU A O 1
ATOM 1655 N N . PRO A 1 201 ? 23.605 -12.467 -17.414 1.00 90.06 201 PRO A N 1
ATOM 1656 C CA . PRO A 1 201 ? 24.329 -12.500 -16.148 1.00 90.06 201 PRO A CA 1
ATOM 1657 C C . PRO A 1 201 ? 25.644 -11.713 -16.218 1.00 90.06 201 PRO A C 1
ATOM 1659 O O . PRO A 1 201 ? 26.507 -11.976 -17.060 1.00 90.06 201 PRO A O 1
ATOM 1662 N N . ILE A 1 202 ? 25.791 -10.738 -15.321 1.00 89.25 202 ILE A N 1
ATOM 1663 C CA . ILE A 1 202 ? 26.949 -9.845 -15.269 1.00 89.25 202 ILE A CA 1
ATOM 1664 C C . ILE A 1 202 ? 27.977 -10.456 -14.316 1.00 89.25 202 ILE A C 1
ATOM 1666 O O . ILE A 1 202 ? 27.684 -10.705 -13.148 1.00 89.25 202 ILE A O 1
ATOM 1670 N N . LYS A 1 203 ? 29.192 -10.711 -14.812 1.00 86.19 203 LYS A N 1
ATOM 1671 C CA . LYS A 1 203 ? 30.321 -11.117 -13.963 1.00 86.19 203 LYS A CA 1
ATOM 1672 C C . LYS A 1 203 ? 30.792 -9.933 -13.124 1.00 86.19 203 LYS A C 1
ATOM 1674 O O . LYS A 1 203 ? 30.730 -8.799 -13.589 1.00 86.19 203 LYS A O 1
ATOM 1679 N N . ASP A 1 204 ? 31.342 -10.209 -11.944 1.00 87.12 204 ASP A N 1
ATOM 1680 C CA . ASP A 1 204 ? 31.880 -9.167 -11.069 1.00 87.12 204 ASP A CA 1
ATOM 1681 C C . ASP A 1 204 ? 32.878 -8.260 -11.798 1.00 87.12 204 ASP A C 1
ATOM 1683 O O . ASP A 1 204 ? 33.867 -8.721 -12.381 1.00 87.12 204 ASP A O 1
ATOM 1687 N N . TRP A 1 205 ? 32.635 -6.955 -11.723 1.00 86.62 205 TRP A N 1
ATOM 1688 C CA . TRP A 1 205 ? 33.499 -5.951 -12.325 1.00 86.62 205 TRP A CA 1
ATOM 1689 C C . TRP A 1 205 ? 34.736 -5.727 -11.458 1.00 86.62 205 TRP A C 1
ATOM 1691 O O . TRP A 1 205 ? 34.672 -5.644 -10.226 1.00 86.62 205 TRP A O 1
ATOM 1701 N N . ARG A 1 206 ? 35.894 -5.607 -12.108 1.00 77.62 206 ARG A N 1
ATOM 1702 C CA . ARG A 1 206 ? 37.175 -5.348 -11.444 1.00 77.62 206 ARG A CA 1
ATOM 1703 C C . ARG A 1 206 ? 37.763 -4.044 -11.951 1.00 77.62 206 ARG A C 1
ATOM 1705 O O . ARG A 1 206 ? 37.633 -3.708 -13.125 1.00 77.62 206 ARG A O 1
ATOM 1712 N N . VAL A 1 207 ? 38.442 -3.335 -11.056 1.00 67.88 207 VAL A N 1
ATOM 1713 C CA . VAL A 1 207 ? 39.211 -2.135 -11.408 1.00 67.88 207 VAL A CA 1
ATOM 1714 C C . VAL A 1 207 ? 40.256 -2.504 -12.471 1.00 67.88 207 VAL A C 1
ATOM 1716 O O . VAL A 1 207 ? 40.982 -3.475 -12.279 1.00 67.88 207 VAL A O 1
ATOM 1719 N N . ASN A 1 208 ? 40.332 -1.732 -13.558 1.00 66.00 208 ASN A N 1
ATOM 1720 C CA . ASN A 1 208 ? 41.203 -1.931 -14.728 1.00 66.00 208 ASN A CA 1
ATOM 1721 C C . ASN A 1 208 ? 40.808 -3.097 -15.657 1.00 66.00 208 ASN A C 1
ATOM 1723 O O . ASN A 1 208 ? 41.659 -3.636 -16.363 1.00 66.00 208 ASN A O 1
ATOM 1727 N N . SER A 1 209 ? 39.535 -3.500 -15.670 1.00 69.69 209 SER A N 1
ATOM 1728 C CA . SER A 1 209 ? 39.007 -4.517 -16.598 1.00 69.69 209 SER A CA 1
ATOM 1729 C C . SER A 1 209 ? 37.726 -4.035 -17.271 1.00 69.69 209 SER A C 1
ATOM 1731 O O . SER A 1 209 ? 37.023 -3.214 -16.691 1.00 69.69 209 SER A O 1
ATOM 1733 N N . ASP A 1 210 ? 37.396 -4.533 -18.463 1.00 71.50 210 ASP A N 1
ATOM 1734 C CA . ASP A 1 210 ? 36.171 -4.153 -19.178 1.00 71.50 210 ASP A CA 1
ATOM 1735 C C . ASP A 1 210 ? 34.917 -4.308 -18.296 1.00 71.50 210 ASP A C 1
ATOM 1737 O O . ASP A 1 210 ? 34.477 -5.416 -17.988 1.00 71.50 210 ASP A O 1
ATOM 1741 N N . SER A 1 211 ? 34.318 -3.175 -17.920 1.00 85.88 211 SER A N 1
ATOM 1742 C CA . SER A 1 211 ? 33.054 -3.105 -17.180 1.00 85.88 211 SER A CA 1
ATOM 1743 C C . SER A 1 211 ? 31.907 -3.052 -18.180 1.00 85.88 211 SER A C 1
ATOM 1745 O O . SER A 1 211 ? 31.368 -1.989 -18.494 1.00 85.88 211 SER A O 1
ATOM 1747 N N . ALA A 1 212 ? 31.624 -4.211 -18.770 1.00 89.00 212 ALA A N 1
ATOM 1748 C CA . ALA A 1 212 ? 30.623 -4.358 -19.812 1.00 89.00 212 ALA A CA 1
ATOM 1749 C C . ALA A 1 212 ? 29.450 -5.218 -19.346 1.00 89.00 212 ALA A C 1
ATOM 1751 O O . ALA A 1 212 ? 29.617 -6.167 -18.576 1.00 89.00 212 ALA A O 1
ATOM 1752 N N . ALA A 1 213 ? 28.274 -4.916 -19.879 1.00 92.06 213 ALA A N 1
ATOM 1753 C CA . ALA A 1 213 ? 27.106 -5.771 -19.774 1.00 92.06 213 ALA A CA 1
ATOM 1754 C C . ALA A 1 213 ? 26.458 -5.947 -21.146 1.00 92.06 213 ALA A C 1
ATOM 1756 O O . ALA A 1 213 ? 26.662 -5.156 -22.072 1.00 92.06 213 ALA A O 1
ATOM 1757 N N . TRP A 1 214 ? 25.693 -7.023 -21.261 1.00 93.50 214 TRP A N 1
ATOM 1758 C CA . TRP A 1 214 ? 24.958 -7.365 -22.464 1.00 93.50 214 TRP A CA 1
ATOM 1759 C C . TRP A 1 214 ? 23.480 -7.420 -22.146 1.00 93.50 214 TRP A C 1
ATOM 1761 O O . TRP A 1 214 ? 23.098 -7.910 -21.081 1.00 93.50 214 TRP A O 1
ATOM 1771 N N . TYR A 1 215 ? 22.665 -6.938 -23.071 1.00 93.19 215 TYR A N 1
ATOM 1772 C CA . TYR A 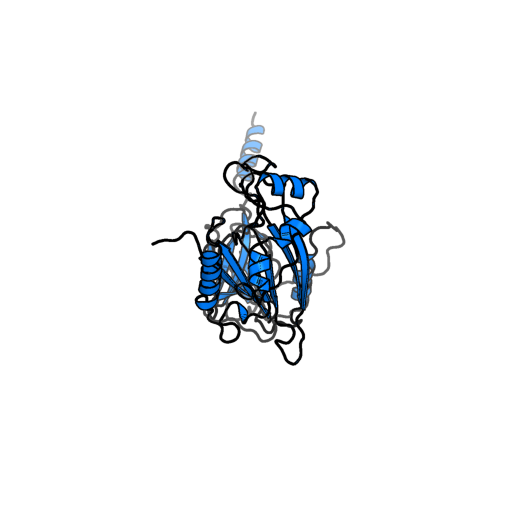1 215 ? 21.221 -6.980 -22.935 1.00 93.19 215 TYR A CA 1
ATOM 1773 C C . TYR A 1 215 ? 20.536 -7.171 -24.287 1.00 93.19 215 TYR A C 1
ATOM 1775 O O . TYR A 1 215 ? 21.141 -6.977 -25.344 1.00 93.19 215 TYR A O 1
ATOM 1783 N N . THR A 1 216 ? 19.281 -7.595 -24.244 1.00 91.69 216 THR A N 1
ATOM 1784 C CA . THR A 1 216 ? 18.401 -7.751 -25.406 1.00 91.69 216 THR A CA 1
ATOM 1785 C C . THR A 1 216 ? 16.982 -7.337 -25.033 1.00 91.69 216 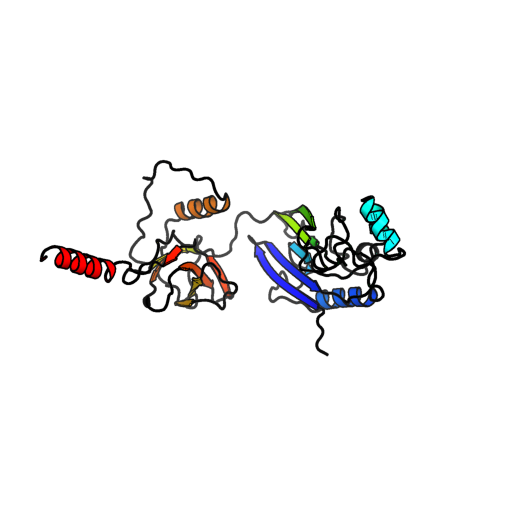THR A C 1
ATOM 1787 O O . THR A 1 216 ? 16.699 -7.114 -23.855 1.00 91.69 216 THR A O 1
ATOM 1790 N N . PHE A 1 217 ? 16.107 -7.221 -26.023 1.00 87.94 217 PHE A N 1
ATOM 1791 C CA . PHE A 1 217 ? 14.711 -6.858 -25.830 1.00 87.94 217 PHE A CA 1
ATOM 1792 C C . PHE A 1 217 ? 13.793 -8.061 -26.062 1.00 87.94 217 PHE A C 1
ATOM 1794 O O . PHE A 1 217 ? 14.162 -9.008 -26.758 1.00 87.94 217 PHE A O 1
ATOM 1801 N N . SER A 1 218 ? 12.576 -7.995 -25.524 1.00 82.81 218 SER A N 1
ATOM 1802 C CA . SER A 1 218 ? 11.455 -8.813 -25.990 1.00 82.81 218 SER A CA 1
ATOM 1803 C C . SER A 1 218 ? 11.225 -8.621 -27.499 1.00 82.81 218 SER A C 1
ATOM 1805 O O . SER A 1 218 ? 11.516 -7.555 -28.047 1.00 82.81 218 SER A O 1
ATOM 1807 N N . GLU A 1 219 ? 10.679 -9.633 -28.175 1.00 75.19 219 GLU A N 1
ATOM 1808 C CA . GLU A 1 219 ? 10.489 -9.634 -29.632 1.00 75.19 219 GLU A CA 1
ATOM 1809 C C . GLU A 1 219 ? 9.779 -8.361 -30.146 1.00 75.19 219 GLU A C 1
ATOM 1811 O O . GLU A 1 219 ? 8.757 -7.935 -29.607 1.00 75.19 219 GLU A O 1
ATOM 1816 N N . GLY A 1 220 ? 10.347 -7.734 -31.184 1.00 72.00 220 GLY A N 1
ATOM 1817 C CA . GLY A 1 220 ? 9.797 -6.534 -31.828 1.00 72.00 220 GLY A CA 1
ATOM 1818 C C . GLY A 1 220 ? 10.041 -5.203 -31.102 1.00 72.00 220 GLY A C 1
ATOM 1819 O O . GLY A 1 220 ? 9.606 -4.162 -31.594 1.00 72.00 220 GLY A O 1
ATOM 1820 N N . ALA A 1 221 ? 10.728 -5.198 -29.957 1.00 77.44 221 ALA A N 1
ATOM 1821 C CA . ALA A 1 221 ? 11.076 -3.972 -29.246 1.00 77.44 221 ALA A CA 1
ATOM 1822 C C . ALA A 1 221 ? 12.476 -3.453 -29.624 1.00 77.44 221 ALA A C 1
ATOM 1824 O O . ALA A 1 221 ? 13.435 -4.214 -29.729 1.00 77.44 221 ALA A O 1
ATOM 1825 N N . GLU A 1 222 ? 12.583 -2.132 -29.789 1.00 80.75 222 GLU A N 1
ATOM 1826 C CA . GLU A 1 222 ? 13.830 -1.426 -30.102 1.00 80.75 222 GLU A CA 1
ATOM 1827 C C . GLU A 1 222 ? 14.112 -0.304 -29.085 1.00 80.75 222 GLU A C 1
ATOM 1829 O O . GLU A 1 222 ? 13.154 0.296 -28.566 1.00 80.75 222 GLU A O 1
ATOM 1834 N N . PRO A 1 223 ? 15.402 -0.007 -28.820 1.00 85.88 223 PRO A N 1
ATOM 1835 C CA . PRO A 1 223 ? 15.833 1.099 -27.966 1.00 85.88 223 PRO A CA 1
ATOM 1836 C C . PRO A 1 223 ? 15.533 2.471 -28.584 1.00 85.88 223 PRO A C 1
ATOM 1838 O O . PRO A 1 223 ? 15.661 2.666 -29.793 1.00 85.88 223 PRO A O 1
ATOM 1841 N N . SER A 1 224 ? 15.223 3.455 -27.740 1.00 88.12 224 SER A N 1
ATOM 1842 C CA . SER A 1 224 ? 15.185 4.874 -28.117 1.00 88.12 224 SER A CA 1
ATOM 1843 C C . SER A 1 224 ? 16.550 5.542 -27.914 1.00 88.12 224 SER A C 1
ATOM 1845 O O . SER A 1 224 ? 17.321 5.160 -27.037 1.00 88.12 224 SER A O 1
ATOM 1847 N N . THR A 1 225 ? 16.839 6.601 -28.680 1.00 88.06 225 THR A N 1
ATOM 1848 C CA . THR A 1 225 ? 18.072 7.410 -28.549 1.00 88.06 225 THR A CA 1
ATOM 1849 C C . THR A 1 225 ? 18.221 8.108 -27.205 1.00 88.06 225 THR A C 1
ATOM 1851 O O . THR A 1 225 ? 19.316 8.554 -26.874 1.00 88.06 225 THR A O 1
ATOM 1854 N N . TRP A 1 226 ? 17.125 8.228 -26.464 1.00 89.69 226 TRP A N 1
ATOM 1855 C CA . TRP A 1 226 ? 17.080 8.864 -25.155 1.00 89.69 226 TRP A CA 1
ATOM 1856 C C . TRP A 1 226 ? 16.959 7.844 -24.022 1.00 89.69 226 TRP A C 1
ATOM 1858 O O . TRP A 1 226 ? 16.967 8.223 -22.861 1.00 89.69 226 TRP A O 1
ATOM 1868 N N . ASP A 1 227 ? 16.860 6.549 -24.315 1.00 93.00 227 ASP A N 1
ATOM 1869 C CA . ASP A 1 227 ? 16.893 5.554 -23.247 1.00 93.00 227 ASP A CA 1
ATOM 1870 C C . ASP A 1 227 ? 18.281 5.509 -22.612 1.00 93.00 227 ASP A C 1
ATOM 1872 O O . ASP A 1 227 ? 19.298 5.795 -23.252 1.00 93.00 227 ASP A O 1
ATOM 1876 N N . TRP A 1 228 ? 18.339 5.139 -21.339 1.00 93.06 228 TRP A N 1
ATOM 1877 C CA . TRP A 1 228 ? 19.586 5.127 -20.591 1.00 93.06 228 TRP A CA 1
ATOM 1878 C C . TRP A 1 228 ? 19.668 3.930 -19.657 1.00 93.06 228 TRP A C 1
ATOM 1880 O O . TRP A 1 228 ? 18.669 3.348 -19.239 1.00 93.06 228 TRP A O 1
ATOM 1890 N N . ILE A 1 229 ? 20.902 3.536 -19.361 1.00 94.00 229 ILE A N 1
ATOM 1891 C CA . ILE A 1 229 ? 21.213 2.467 -18.426 1.00 94.00 229 ILE A CA 1
ATOM 1892 C C . ILE A 1 229 ? 21.898 3.086 -17.217 1.00 94.00 229 ILE A C 1
ATOM 1894 O O . ILE A 1 229 ? 23.019 3.593 -17.312 1.00 94.00 229 ILE A O 1
ATOM 1898 N N . GLY A 1 230 ? 21.210 3.041 -16.082 1.00 92.50 230 GLY A N 1
ATOM 1899 C CA . GLY A 1 230 ? 21.721 3.497 -14.798 1.00 92.50 230 GLY A CA 1
ATOM 1900 C C . GLY A 1 230 ? 22.419 2.374 -14.041 1.00 92.50 230 GLY A C 1
ATOM 1901 O O . GLY A 1 230 ? 21.973 1.224 -14.050 1.00 92.50 230 GLY A O 1
ATOM 1902 N N . LEU A 1 231 ? 23.511 2.711 -13.364 1.00 91.62 231 LEU A N 1
ATOM 1903 C CA . LEU A 1 231 ? 24.191 1.842 -12.415 1.00 91.62 231 LEU A CA 1
ATOM 1904 C C . LEU A 1 231 ? 23.778 2.222 -10.996 1.00 91.62 231 LEU A C 1
ATOM 1906 O O . LEU A 1 231 ? 24.041 3.334 -10.545 1.00 91.62 231 LEU A O 1
ATOM 1910 N N . PHE A 1 232 ? 23.218 1.266 -10.269 1.00 92.19 232 PHE A N 1
ATOM 1911 C CA . PHE A 1 232 ? 22.710 1.453 -8.915 1.00 92.19 232 PHE A CA 1
ATOM 1912 C C . PHE A 1 232 ? 23.460 0.561 -7.943 1.00 92.19 232 PHE A C 1
ATOM 1914 O O . PHE A 1 232 ? 23.858 -0.553 -8.297 1.00 92.19 232 PHE A O 1
ATOM 1921 N N . ARG A 1 233 ? 23.629 1.009 -6.696 1.00 91.00 233 ARG A N 1
ATOM 1922 C CA . ARG A 1 233 ? 24.001 0.078 -5.627 1.00 91.00 233 ARG A CA 1
ATOM 1923 C C . ARG A 1 233 ? 22.865 -0.922 -5.421 1.00 91.00 233 ARG A C 1
ATOM 1925 O O . ARG A 1 233 ? 21.710 -0.592 -5.638 1.00 91.00 233 ARG A O 1
ATOM 1932 N N . ALA A 1 234 ? 23.165 -2.147 -5.003 1.00 89.38 234 ALA A N 1
ATOM 1933 C CA . ALA A 1 234 ? 22.138 -3.175 -4.814 1.00 89.38 234 ALA A CA 1
ATOM 1934 C C . ALA A 1 234 ? 21.201 -2.899 -3.621 1.00 89.38 234 ALA A C 1
ATOM 1936 O O . ALA A 1 234 ? 20.152 -3.528 -3.539 1.00 89.38 234 ALA A O 1
ATOM 1937 N N . ASP A 1 235 ? 21.589 -1.988 -2.726 1.00 86.69 235 ASP A N 1
ATOM 1938 C CA . ASP A 1 235 ? 20.837 -1.490 -1.569 1.00 86.69 235 ASP A CA 1
ATOM 1939 C C . ASP A 1 235 ? 20.176 -0.117 -1.824 1.00 86.69 235 ASP A C 1
ATOM 1941 O O . ASP A 1 235 ? 19.879 0.597 -0.871 1.00 86.69 235 ASP A O 1
ATOM 1945 N N . TYR A 1 236 ? 19.969 0.259 -3.094 1.00 85.00 236 TYR A N 1
ATOM 1946 C CA . TYR A 1 236 ? 19.293 1.500 -3.491 1.00 85.00 236 TYR A CA 1
ATOM 1947 C C . TYR A 1 236 ? 17.880 1.623 -2.897 1.00 85.00 236 TYR A C 1
ATOM 1949 O O . TYR A 1 236 ? 17.177 0.625 -2.712 1.00 85.00 236 TYR A O 1
ATOM 1957 N N . SER A 1 237 ? 17.454 2.861 -2.650 1.00 80.25 237 SER A N 1
ATOM 1958 C CA . SER A 1 237 ? 16.121 3.186 -2.129 1.00 80.25 237 SER A CA 1
ATOM 1959 C C . SER A 1 237 ? 15.272 4.044 -3.077 1.00 80.25 237 SER A C 1
ATOM 1961 O O . SER A 1 237 ? 14.053 4.106 -2.923 1.00 80.25 237 SER A O 1
ATOM 1963 N N . SER A 1 238 ? 15.898 4.648 -4.094 1.00 81.44 238 SER A N 1
ATOM 1964 C CA . SER A 1 238 ? 15.245 5.455 -5.133 1.00 81.44 238 SER A CA 1
ATOM 1965 C C . SER A 1 238 ? 15.960 5.327 -6.487 1.00 81.44 238 SER A C 1
ATOM 1967 O O . SER A 1 238 ? 17.150 5.014 -6.547 1.00 81.44 238 SER A O 1
ATOM 1969 N N . ILE A 1 239 ? 15.240 5.607 -7.580 1.00 80.31 239 ILE A N 1
ATOM 1970 C CA . ILE A 1 239 ? 15.797 5.725 -8.940 1.00 80.31 239 ILE A CA 1
ATOM 1971 C C . ILE A 1 239 ? 16.698 6.964 -9.114 1.00 80.31 239 ILE A C 1
ATOM 1973 O O . ILE A 1 239 ? 17.553 6.997 -10.001 1.00 80.31 239 ILE A O 1
ATOM 1977 N N . ASP A 1 240 ? 16.585 7.943 -8.216 1.00 83.19 240 ASP A N 1
ATOM 1978 C CA . ASP A 1 240 ? 17.453 9.127 -8.189 1.00 83.19 240 ASP A CA 1
ATOM 1979 C C . ASP A 1 240 ? 18.857 8.822 -7.638 1.00 83.19 240 ASP A C 1
ATOM 1981 O O . ASP A 1 240 ? 19.783 9.609 -7.813 1.00 83.19 240 ASP A O 1
ATOM 1985 N N . GLU A 1 241 ? 19.050 7.665 -6.994 1.00 86.00 241 GLU A N 1
ATOM 1986 C CA . GLU A 1 241 ? 20.320 7.255 -6.373 1.00 86.00 241 GLU A CA 1
ATOM 1987 C C . GLU A 1 241 ? 21.275 6.540 -7.346 1.00 86.00 241 GLU A C 1
ATOM 1989 O O . GLU A 1 241 ? 22.171 5.796 -6.926 1.00 86.00 241 GLU A O 1
ATOM 1994 N N . HIS A 1 242 ? 21.096 6.723 -8.658 1.00 88.12 242 HIS A N 1
ATOM 1995 C CA . HIS A 1 242 ? 22.024 6.156 -9.630 1.00 88.12 242 HIS A CA 1
ATOM 1996 C C . HIS A 1 242 ? 23.435 6.707 -9.389 1.00 88.12 242 HIS A C 1
ATOM 1998 O O . HIS A 1 242 ? 23.659 7.905 -9.237 1.00 88.12 242 HIS A O 1
ATOM 2004 N N . VAL A 1 243 ? 24.425 5.817 -9.369 1.00 88.94 243 VAL A N 1
ATOM 2005 C CA . VAL A 1 243 ? 25.831 6.193 -9.173 1.00 88.94 243 VAL A CA 1
ATOM 2006 C C . VAL A 1 243 ? 26.383 6.863 -10.425 1.00 88.94 243 VAL A C 1
ATOM 2008 O O . VAL A 1 243 ? 27.157 7.812 -10.355 1.00 88.94 243 VAL A O 1
ATOM 2011 N N . CYS A 1 244 ? 25.998 6.335 -11.581 1.00 88.25 244 CYS A N 1
ATOM 2012 C CA . CYS A 1 244 ? 26.239 6.926 -12.888 1.00 88.25 244 CYS A CA 1
ATOM 2013 C C . CYS A 1 244 ? 25.237 6.337 -13.882 1.00 88.25 244 CYS A C 1
ATOM 2015 O O . CYS A 1 244 ? 24.603 5.316 -13.606 1.00 88.25 244 CYS A O 1
ATOM 2017 N N . TYR A 1 245 ? 25.116 6.959 -15.046 1.00 90.94 245 TYR A N 1
ATOM 2018 C CA . TYR A 1 245 ? 24.312 6.448 -16.145 1.00 90.94 245 TYR A CA 1
ATOM 2019 C C . TYR A 1 245 ? 25.067 6.580 -17.457 1.00 90.94 245 TYR A C 1
ATOM 2021 O O . TYR A 1 245 ? 25.979 7.401 -17.579 1.00 90.94 245 TYR A O 1
ATOM 2029 N N . ILE A 1 246 ? 24.661 5.789 -18.446 1.00 91.50 246 ILE A N 1
ATOM 2030 C CA . ILE A 1 246 ? 25.058 5.999 -19.834 1.00 91.50 246 ILE A CA 1
ATOM 2031 C C . ILE A 1 246 ? 23.854 5.850 -20.760 1.00 91.50 246 ILE A C 1
ATOM 2033 O O . ILE A 1 246 ? 22.953 5.063 -20.482 1.00 91.50 246 ILE A O 1
ATOM 2037 N N . TRP A 1 247 ? 23.840 6.582 -21.873 1.00 93.06 247 TRP A N 1
ATOM 2038 C CA . TRP A 1 247 ? 22.806 6.421 -22.896 1.00 93.06 247 TRP A CA 1
ATOM 2039 C C . TRP A 1 247 ? 22.856 5.010 -23.488 1.00 93.06 247 TRP A C 1
ATOM 2041 O O . TRP A 1 247 ? 23.933 4.491 -23.806 1.00 93.06 247 TRP A O 1
ATOM 2051 N N . ALA A 1 248 ? 21.691 4.381 -23.607 1.00 92.94 248 ALA A N 1
ATOM 2052 C CA . ALA A 1 248 ? 21.558 3.027 -24.102 1.00 92.94 248 ALA A CA 1
ATOM 2053 C C . ALA A 1 248 ? 21.986 2.965 -25.581 1.00 92.94 248 ALA A C 1
ATOM 2055 O O . ALA A 1 248 ? 21.525 3.765 -26.399 1.00 92.94 248 ALA A O 1
ATOM 2056 N N . PRO A 1 249 ? 22.873 2.027 -25.963 1.00 92.62 249 PRO A N 1
ATOM 2057 C CA . PRO A 1 249 ? 23.225 1.839 -27.365 1.00 92.62 249 PRO A CA 1
ATOM 2058 C C . PRO A 1 249 ? 21.992 1.539 -28.225 1.00 92.62 249 PRO A C 1
ATOM 2060 O O . PRO A 1 249 ? 21.313 0.544 -28.005 1.00 92.62 249 PRO A O 1
ATOM 2063 N N . VAL A 1 250 ? 21.745 2.350 -29.256 1.00 90.00 250 VAL A N 1
ATOM 2064 C CA . VAL A 1 250 ? 20.596 2.152 -30.162 1.00 90.00 250 VAL A CA 1
ATOM 2065 C C . VAL A 1 250 ? 20.837 1.122 -31.263 1.00 90.00 250 VAL A C 1
ATOM 2067 O O . VAL A 1 250 ? 19.912 0.715 -31.959 1.00 90.00 250 VAL A O 1
ATOM 2070 N N . ARG A 1 251 ? 22.089 0.694 -31.451 1.00 90.56 251 ARG A N 1
ATOM 2071 C CA . ARG A 1 251 ? 22.466 -0.298 -32.462 1.00 90.56 251 ARG A CA 1
ATOM 2072 C C . ARG A 1 251 ? 22.919 -1.592 -31.794 1.00 90.56 251 ARG A C 1
ATOM 2074 O O . ARG A 1 251 ? 23.712 -1.517 -30.850 1.00 90.56 251 ARG A O 1
ATOM 2081 N N . PRO A 1 252 ? 22.489 -2.756 -32.309 1.00 90.81 252 PRO A N 1
ATOM 2082 C CA . PRO A 1 252 ? 23.045 -4.030 -31.891 1.00 90.81 252 PRO A CA 1
ATOM 2083 C C . PRO A 1 252 ? 24.566 -4.046 -32.069 1.00 90.81 252 PRO A C 1
ATOM 2085 O O . PRO A 1 252 ? 25.115 -3.470 -33.012 1.00 90.81 252 PRO A O 1
ATOM 2088 N N . SER A 1 253 ? 25.250 -4.713 -31.150 1.00 88.56 253 SER A N 1
ATOM 2089 C CA . SER A 1 253 ? 26.685 -4.950 -31.231 1.00 88.56 253 SER A CA 1
ATOM 2090 C C . SER A 1 253 ? 26.998 -5.899 -32.392 1.00 88.56 253 SER A C 1
ATOM 2092 O O . SER A 1 253 ? 26.319 -6.904 -32.581 1.00 88.56 253 SER A O 1
ATOM 2094 N N . SER A 1 254 ? 28.076 -5.620 -33.131 1.00 86.19 254 SER A N 1
ATOM 2095 C CA . SER A 1 254 ? 28.615 -6.542 -34.143 1.00 86.19 254 SER A CA 1
ATOM 2096 C C . SER A 1 254 ? 29.196 -7.819 -33.528 1.00 86.19 254 SER A C 1
ATOM 2098 O O . SER A 1 254 ? 29.274 -8.849 -34.188 1.00 86.19 254 SER A O 1
ATOM 2100 N N . ASN A 1 255 ? 29.616 -7.748 -32.263 1.00 82.00 255 ASN A N 1
ATOM 2101 C CA . ASN A 1 255 ? 30.068 -8.898 -31.491 1.00 82.00 255 ASN A CA 1
ATOM 2102 C C . ASN A 1 255 ? 28.864 -9.570 -30.825 1.00 82.00 255 ASN A C 1
ATOM 2104 O O . ASN A 1 255 ? 28.009 -8.878 -30.270 1.00 82.00 255 ASN A O 1
ATOM 2108 N N . THR A 1 256 ? 28.838 -10.898 -30.808 1.00 79.88 256 THR A N 1
ATOM 2109 C CA . THR A 1 256 ? 27.858 -11.688 -30.053 1.00 79.88 256 THR A CA 1
ATOM 2110 C C . THR A 1 256 ? 28.417 -12.076 -28.680 1.00 79.88 256 THR A C 1
ATOM 2112 O O . THR A 1 256 ? 29.606 -12.397 -28.580 1.00 79.88 256 THR A O 1
ATOM 2115 N N . PRO A 1 257 ? 27.600 -12.082 -27.612 1.00 81.81 257 PRO A N 1
ATOM 2116 C CA . PRO A 1 257 ? 28.041 -12.576 -26.316 1.00 81.81 257 PRO A CA 1
ATOM 2117 C C . PRO A 1 257 ? 28.331 -14.080 -26.386 1.00 81.81 257 PRO A C 1
ATOM 2119 O O . PRO A 1 257 ? 27.601 -14.839 -27.022 1.00 81.81 257 PRO A O 1
ATOM 2122 N N . VAL A 1 258 ? 29.383 -14.526 -25.696 1.00 73.19 258 VAL A N 1
ATOM 2123 C CA . VAL A 1 258 ? 29.607 -15.957 -25.458 1.00 73.19 258 VAL A CA 1
ATOM 2124 C C . VAL A 1 258 ? 28.663 -16.380 -24.340 1.00 73.19 258 VAL A C 1
ATOM 2126 O O . VAL A 1 258 ? 28.902 -16.074 -23.169 1.00 73.19 258 VAL A O 1
ATOM 2129 N N . LEU A 1 259 ? 27.567 -17.039 -24.708 1.00 68.06 259 LEU A N 1
ATOM 2130 C CA . LEU A 1 259 ? 26.647 -17.625 -23.741 1.00 68.06 259 LEU A CA 1
ATOM 2131 C C . LEU A 1 259 ? 27.362 -18.774 -23.007 1.00 68.06 259 LEU A C 1
ATOM 2133 O O . LEU A 1 259 ? 28.093 -19.534 -23.646 1.00 68.06 259 LEU A O 1
ATOM 2137 N N . PRO A 1 260 ? 27.205 -18.905 -21.679 1.00 55.41 260 PRO A N 1
ATOM 2138 C CA . PRO A 1 260 ? 27.787 -20.027 -20.957 1.00 55.41 260 PRO A CA 1
ATOM 2139 C C . PRO A 1 260 ? 27.231 -21.344 -21.516 1.00 55.41 260 PRO A C 1
ATOM 2141 O O . PRO A 1 260 ? 26.022 -21.557 -21.508 1.00 55.41 260 PRO A O 1
ATOM 2144 N N . SER A 1 261 ? 28.111 -22.208 -22.027 1.00 45.84 261 SER A N 1
ATOM 2145 C CA . SER A 1 261 ? 27.774 -23.573 -22.439 1.00 45.84 261 SER A CA 1
ATOM 2146 C C . SER A 1 261 ? 27.490 -24.451 -21.217 1.00 45.84 261 SER A C 1
ATOM 2148 O O . SER A 1 261 ? 28.111 -24.258 -20.169 1.00 45.84 261 SER A O 1
ATOM 2150 N N . ASP A 1 262 ? 26.591 -25.429 -21.365 1.00 40.84 262 ASP A N 1
ATOM 2151 C CA . ASP A 1 262 ? 26.182 -26.408 -20.344 1.00 40.84 262 ASP A CA 1
ATOM 2152 C C . ASP A 1 262 ? 27.331 -27.340 -19.903 1.00 40.84 262 ASP A C 1
ATOM 2154 O O . ASP A 1 262 ? 27.358 -28.533 -20.190 1.00 40.84 262 ASP A O 1
ATOM 2158 N N . THR A 1 263 ? 28.305 -26.806 -19.172 1.00 32.84 263 THR A N 1
ATOM 2159 C CA . THR A 1 263 ? 29.325 -27.585 -18.460 1.00 32.84 263 THR A CA 1
ATOM 2160 C C . THR A 1 263 ? 29.493 -27.039 -17.049 1.00 32.84 263 THR A C 1
ATOM 2162 O O . THR A 1 263 ? 30.548 -26.530 -16.688 1.00 32.84 263 THR A O 1
ATOM 2165 N N . PHE A 1 264 ? 28.434 -27.129 -16.247 1.00 32.41 264 PHE A N 1
ATOM 2166 C CA . PHE A 1 264 ? 28.529 -27.126 -14.787 1.00 32.41 264 PHE A CA 1
ATOM 2167 C C . PHE A 1 264 ? 27.586 -28.205 -14.254 1.00 32.41 264 PHE A C 1
ATOM 2169 O O . PHE A 1 264 ? 26.388 -27.997 -14.078 1.00 32.41 264 PHE A O 1
ATOM 2176 N N . HIS A 1 265 ? 28.144 -29.398 -14.054 1.00 31.20 265 HIS A N 1
ATOM 2177 C CA . HIS A 1 265 ? 27.511 -30.443 -13.267 1.00 31.20 265 HIS A CA 1
ATOM 2178 C C . HIS A 1 265 ? 27.446 -30.004 -11.796 1.00 31.20 265 HIS A C 1
ATOM 2180 O O . HIS A 1 265 ? 28.473 -29.706 -11.199 1.00 31.20 265 HIS A O 1
ATOM 2186 N N . LEU A 1 266 ? 26.222 -30.012 -11.261 1.00 33.28 266 LEU A N 1
ATOM 2187 C CA . LEU A 1 266 ? 25.836 -30.386 -9.895 1.00 33.28 266 LEU A CA 1
ATOM 2188 C C . LEU A 1 266 ? 26.708 -29.864 -8.739 1.00 33.28 266 LEU A C 1
ATOM 2190 O O . LEU A 1 266 ? 27.502 -30.612 -8.181 1.00 33.28 266 LEU A O 1
ATOM 2194 N N . GLU A 1 267 ? 26.400 -28.659 -8.262 1.00 26.06 267 GLU A N 1
ATOM 2195 C CA . GLU A 1 267 ? 26.283 -28.418 -6.817 1.00 26.06 267 GLU A CA 1
ATOM 2196 C C . GLU A 1 267 ? 24.994 -27.623 -6.566 1.00 26.06 267 GLU A C 1
ATOM 2198 O O . GLU A 1 267 ? 24.915 -26.415 -6.785 1.00 26.06 267 GLU A O 1
ATOM 2203 N N . GLU A 1 268 ? 23.936 -28.334 -6.170 1.00 33.41 268 GLU A N 1
ATOM 2204 C CA . GLU A 1 268 ? 22.710 -27.730 -5.655 1.00 33.41 268 GLU A CA 1
ATOM 2205 C C . GLU A 1 268 ? 23.000 -27.085 -4.293 1.00 33.41 268 GLU A C 1
ATOM 2207 O O . GLU A 1 268 ? 23.165 -27.777 -3.289 1.00 33.41 268 GLU A O 1
ATOM 2212 N N . GLN A 1 269 ? 22.975 -25.754 -4.228 1.00 29.20 269 GLN A N 1
ATOM 2213 C CA . GLN A 1 269 ? 22.538 -25.069 -3.015 1.00 29.20 269 GLN A CA 1
ATOM 2214 C C . GLN A 1 269 ? 21.121 -24.550 -3.240 1.00 29.20 269 GLN A C 1
ATOM 2216 O O . GLN A 1 269 ? 20.870 -23.665 -4.057 1.00 29.20 269 GLN A O 1
ATOM 2221 N N . LYS A 1 270 ? 20.188 -25.170 -2.512 1.00 34.03 270 LYS A N 1
ATOM 2222 C CA . LYS A 1 270 ? 18.826 -24.689 -2.295 1.00 34.03 270 LYS A CA 1
ATOM 2223 C C . LYS A 1 270 ? 18.898 -23.271 -1.740 1.00 34.03 270 LYS A C 1
ATOM 2225 O O . LYS A 1 270 ? 19.296 -23.133 -0.595 1.00 34.03 270 LYS A O 1
ATOM 2230 N N . ASP A 1 271 ? 18.493 -22.274 -2.524 1.00 28.95 271 ASP A N 1
ATOM 2231 C CA . ASP A 1 271 ? 17.777 -21.097 -2.027 1.00 28.95 271 ASP A CA 1
ATOM 2232 C C . ASP A 1 271 ? 17.167 -20.262 -3.172 1.00 28.95 271 ASP A C 1
ATOM 2234 O O . ASP A 1 271 ? 17.796 -19.977 -4.188 1.00 28.95 271 ASP A O 1
ATOM 2238 N N . SER A 1 272 ? 15.920 -19.833 -2.949 1.00 32.00 272 SER A N 1
ATOM 2239 C CA . SER A 1 272 ? 15.102 -18.906 -3.754 1.00 32.00 272 SER A CA 1
ATOM 2240 C C . SER A 1 272 ? 14.558 -19.426 -5.106 1.00 32.00 272 SER A C 1
ATOM 2242 O O . SER A 1 272 ? 15.236 -19.473 -6.131 1.00 32.00 272 SER A O 1
ATOM 2244 N N . ALA A 1 273 ? 13.249 -19.710 -5.133 1.00 32.91 273 ALA A N 1
ATOM 2245 C CA . ALA A 1 273 ? 12.478 -20.070 -6.330 1.00 32.91 273 ALA A CA 1
ATOM 2246 C C . ALA A 1 273 ? 12.344 -18.927 -7.366 1.00 32.91 273 ALA A C 1
ATOM 2248 O O . ALA A 1 273 ? 11.935 -19.164 -8.501 1.00 32.91 273 ALA A O 1
ATOM 2249 N N . THR A 1 274 ? 12.727 -17.698 -7.010 1.00 34.28 274 THR A N 1
ATOM 2250 C CA . THR A 1 274 ? 12.634 -16.494 -7.852 1.00 34.28 274 THR A CA 1
ATOM 2251 C C . THR A 1 274 ? 13.745 -16.353 -8.899 1.00 34.28 274 THR A C 1
ATOM 2253 O O . THR A 1 274 ? 13.524 -15.683 -9.902 1.00 34.28 274 THR A O 1
ATOM 2256 N N . SER A 1 275 ? 14.909 -17.001 -8.737 1.00 35.31 275 SER A N 1
ATOM 2257 C CA . SER A 1 275 ? 16.034 -16.868 -9.691 1.00 35.31 275 SER A CA 1
ATOM 2258 C C . SER A 1 275 ? 15.943 -17.802 -10.908 1.00 35.31 275 SER A C 1
ATOM 2260 O O . SER A 1 275 ? 16.615 -17.594 -11.917 1.00 35.31 275 SER A O 1
ATOM 2262 N N . SER A 1 276 ? 15.097 -18.836 -10.843 1.00 34.34 276 SER A N 1
ATOM 2263 C CA . SER A 1 276 ? 15.017 -19.861 -11.895 1.00 34.34 276 SER A CA 1
ATOM 2264 C C . SER A 1 276 ? 14.342 -19.358 -13.179 1.00 34.34 276 SER A C 1
ATOM 2266 O O . SER A 1 276 ? 14.692 -19.790 -14.280 1.00 34.34 276 SER A O 1
ATOM 2268 N N . CYS A 1 277 ? 13.413 -18.405 -13.060 1.00 36.25 277 CYS A N 1
ATOM 2269 C CA . CYS A 1 277 ? 12.603 -17.940 -14.182 1.00 36.25 277 CYS A CA 1
ATOM 2270 C C . CYS A 1 277 ? 13.395 -17.023 -15.133 1.00 36.25 277 CYS A C 1
ATOM 2272 O O . CYS A 1 277 ? 13.345 -17.228 -16.348 1.00 36.25 277 CYS A O 1
ATOM 2274 N N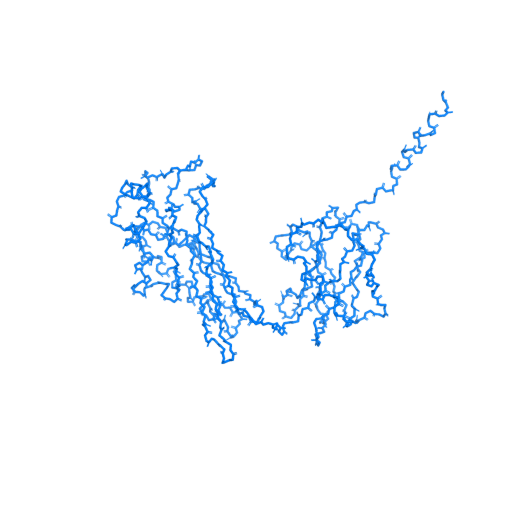 . SER A 1 278 ? 14.183 -16.074 -14.602 1.00 43.59 278 SER A N 1
ATOM 2275 C CA . SER A 1 278 ? 14.970 -15.120 -15.406 1.00 43.59 278 SER A CA 1
ATOM 2276 C C . SER A 1 278 ? 16.056 -15.830 -16.221 1.00 43.59 278 SER A C 1
ATOM 2278 O O . SER A 1 278 ? 16.190 -15.606 -17.424 1.00 43.59 278 SER A O 1
ATOM 2280 N N . ALA A 1 279 ? 16.760 -16.784 -15.606 1.00 41.94 279 ALA A N 1
ATOM 2281 C CA . ALA A 1 279 ? 17.804 -17.556 -16.270 1.00 41.94 279 ALA A CA 1
ATOM 2282 C C . ALA A 1 279 ? 17.270 -18.474 -17.384 1.00 41.94 279 ALA A C 1
ATOM 2284 O O . ALA A 1 279 ? 18.029 -18.814 -18.288 1.00 41.94 279 ALA A O 1
ATOM 2285 N N . SER A 1 280 ? 16.005 -18.908 -17.334 1.00 46.34 280 SER A N 1
ATOM 2286 C CA . SER A 1 280 ? 15.396 -19.741 -18.385 1.00 46.34 280 SER A CA 1
ATOM 2287 C C . SER A 1 280 ? 14.934 -18.922 -19.600 1.00 46.34 280 SER A C 1
ATOM 2289 O O . SER A 1 280 ? 15.163 -19.338 -20.733 1.00 46.34 280 SER A O 1
ATOM 2291 N N . MET A 1 281 ? 14.380 -17.720 -19.389 1.00 49.66 281 MET A N 1
ATOM 2292 C CA . MET A 1 281 ? 13.923 -16.845 -20.480 1.00 49.66 281 MET A CA 1
ATOM 2293 C C . MET A 1 281 ? 15.084 -16.286 -21.307 1.00 49.66 281 MET A C 1
ATOM 2295 O O . MET A 1 281 ? 15.015 -16.275 -22.538 1.00 49.66 281 MET A O 1
ATOM 2299 N N . VAL A 1 282 ? 16.190 -15.910 -20.657 1.00 51.53 282 VAL A N 1
ATOM 2300 C CA . VAL A 1 282 ? 17.393 -15.394 -21.333 1.00 51.53 282 VAL A CA 1
ATOM 2301 C C . VAL A 1 282 ? 18.026 -16.439 -22.267 1.00 51.53 282 VAL A C 1
ATOM 2303 O O . VAL A 1 282 ? 18.587 -16.074 -23.296 1.00 51.53 282 VAL A O 1
ATOM 2306 N N . ARG A 1 283 ? 17.879 -17.742 -21.973 1.00 52.78 283 ARG A N 1
ATOM 2307 C CA . ARG A 1 283 ? 18.390 -18.848 -22.813 1.00 52.78 283 ARG A CA 1
ATOM 2308 C C . ARG A 1 283 ? 17.632 -19.034 -24.130 1.00 52.78 283 ARG A C 1
ATOM 2310 O O . ARG A 1 283 ? 18.162 -19.666 -25.036 1.00 52.78 283 ARG A O 1
ATOM 2317 N N . SER A 1 284 ? 16.411 -18.507 -24.235 1.00 56.66 284 SER A N 1
ATOM 2318 C CA . SER A 1 284 ? 15.576 -18.626 -25.441 1.00 56.66 284 SER A CA 1
ATOM 2319 C C . SER A 1 284 ? 15.762 -17.481 -26.446 1.00 56.66 284 SER A C 1
ATOM 2321 O O . SER A 1 284 ? 15.395 -17.630 -27.609 1.00 56.66 284 SER A O 1
ATOM 2323 N N . HIS A 1 285 ? 16.357 -16.357 -26.028 1.00 62.00 285 HIS A N 1
ATOM 2324 C CA . HIS A 1 285 ? 16.526 -15.176 -26.876 1.00 62.00 285 HIS A CA 1
ATOM 2325 C C . HIS A 1 285 ? 17.781 -15.301 -27.753 1.00 62.00 285 HIS A C 1
ATOM 2327 O O . HIS A 1 285 ? 18.887 -15.501 -27.254 1.00 62.00 285 HIS A O 1
ATOM 2333 N N . GLN A 1 286 ? 17.624 -15.139 -29.070 1.00 68.38 286 GLN A N 1
ATOM 2334 C CA . GLN A 1 286 ? 18.724 -15.216 -30.047 1.00 68.38 286 GLN A CA 1
ATOM 2335 C C . GLN A 1 286 ? 19.342 -13.844 -30.390 1.00 68.38 286 GLN A C 1
ATOM 2337 O O . GLN A 1 286 ? 20.171 -13.740 -31.293 1.00 68.38 286 GLN A O 1
ATOM 2342 N N . GLY A 1 287 ? 18.989 -12.795 -29.643 1.00 72.44 287 GLY A N 1
ATOM 2343 C CA . GLY A 1 287 ? 19.325 -11.404 -29.946 1.00 72.44 287 GLY A CA 1
ATOM 2344 C C . GLY A 1 287 ? 18.150 -10.654 -30.595 1.00 72.44 287 GLY A C 1
ATOM 2345 O O . GLY A 1 287 ? 17.045 -11.190 -30.635 1.00 72.44 287 GLY A O 1
ATOM 2346 N N . PRO A 1 288 ? 18.362 -9.423 -31.096 1.00 87.56 288 PRO A N 1
ATOM 2347 C CA . PRO A 1 288 ? 19.644 -8.727 -31.221 1.00 87.56 288 PRO A CA 1
ATOM 2348 C C . PRO A 1 288 ? 20.297 -8.404 -29.869 1.00 87.56 288 PRO A C 1
ATOM 2350 O O . PRO A 1 288 ? 19.616 -8.130 -28.883 1.00 87.56 288 PRO A O 1
ATOM 2353 N N . TRP A 1 289 ? 21.631 -8.439 -29.822 1.00 91.31 289 TRP A N 1
ATOM 2354 C CA . TRP A 1 289 ? 22.400 -8.188 -28.600 1.00 91.31 289 TRP A CA 1
ATOM 2355 C C . TRP A 1 289 ? 23.001 -6.791 -28.589 1.00 91.31 289 TRP A C 1
ATOM 2357 O O . TRP A 1 289 ? 23.688 -6.388 -29.526 1.00 91.31 289 TRP A O 1
ATOM 2367 N N . TYR A 1 290 ? 22.815 -6.085 -27.483 1.00 93.62 290 TYR A N 1
ATOM 2368 C CA . TYR A 1 290 ? 23.365 -4.761 -27.240 1.00 93.62 290 TYR A CA 1
ATOM 2369 C C . TYR A 1 290 ? 24.450 -4.855 -26.170 1.00 93.62 290 TYR A C 1
ATOM 2371 O O . TYR A 1 290 ? 24.307 -5.587 -25.187 1.00 93.62 290 TYR A O 1
ATOM 2379 N N . ARG A 1 291 ? 25.550 -4.119 -26.362 1.00 93.25 291 ARG A N 1
ATOM 2380 C CA . ARG A 1 291 ? 26.683 -4.088 -25.429 1.00 93.25 291 ARG A CA 1
ATOM 2381 C C . ARG A 1 291 ? 26.847 -2.693 -24.858 1.00 93.25 291 ARG A C 1
ATOM 2383 O O . ARG A 1 291 ? 27.094 -1.747 -25.598 1.00 93.25 291 ARG A O 1
ATOM 2390 N N . VAL A 1 292 ? 26.777 -2.596 -23.539 1.00 91.31 292 VAL A N 1
ATOM 2391 C CA . VAL A 1 292 ? 26.980 -1.364 -22.777 1.00 91.31 292 VAL A CA 1
ATOM 2392 C C . VAL A 1 292 ? 28.348 -1.431 -22.087 1.00 91.31 292 VAL A C 1
ATOM 2394 O O . VAL A 1 292 ? 28.719 -2.492 -21.585 1.00 91.31 292 VAL A O 1
ATOM 2397 N N . VAL A 1 293 ? 29.126 -0.341 -22.095 1.00 89.56 293 VAL A N 1
ATOM 2398 C CA . VAL A 1 293 ? 30.463 -0.279 -21.470 1.00 89.56 293 VAL A CA 1
ATOM 2399 C C . VAL A 1 293 ? 30.572 0.971 -20.603 1.00 89.56 293 VAL A C 1
ATOM 2401 O O . VAL A 1 293 ? 30.394 2.083 -21.094 1.00 89.56 293 VAL A O 1
ATOM 2404 N N . PHE A 1 294 ? 30.910 0.789 -19.328 1.00 86.56 294 PHE A N 1
ATOM 2405 C CA . PHE A 1 294 ? 31.138 1.878 -18.381 1.00 86.56 294 PHE A CA 1
ATOM 2406 C C . PHE A 1 294 ? 32.632 2.231 -18.359 1.00 86.56 294 PHE A C 1
ATOM 2408 O O . PHE A 1 294 ? 33.465 1.435 -17.920 1.00 86.56 294 PHE A O 1
ATOM 2415 N N . ALA A 1 295 ? 32.972 3.412 -18.884 1.00 71.88 295 ALA A N 1
ATOM 2416 C CA . ALA A 1 295 ? 34.359 3.831 -19.102 1.00 71.88 295 ALA A CA 1
ATOM 2417 C C . ALA A 1 295 ? 35.066 4.331 -17.828 1.00 71.88 295 ALA A C 1
ATOM 2419 O O . ALA A 1 295 ? 36.266 4.104 -17.678 1.00 71.88 295 ALA A O 1
ATOM 2420 N N . ASP A 1 296 ? 34.349 4.969 -16.895 1.00 64.88 296 ASP A N 1
ATOM 2421 C CA . ASP A 1 296 ? 34.952 5.506 -15.670 1.00 64.88 296 ASP A CA 1
ATOM 2422 C C . ASP A 1 296 ? 34.794 4.548 -14.484 1.00 64.88 296 ASP A C 1
ATOM 2424 O O . ASP A 1 296 ? 33.758 4.454 -13.824 1.00 64.88 296 ASP A O 1
ATOM 2428 N N . GLN A 1 297 ? 35.867 3.813 -14.206 1.00 59.12 297 GLN A N 1
ATOM 2429 C CA . GLN A 1 297 ? 35.916 2.819 -13.137 1.00 59.12 297 GLN A CA 1
ATOM 2430 C C . GLN A 1 297 ? 36.385 3.401 -11.801 1.00 59.12 297 GLN A C 1
ATOM 2432 O O . GLN A 1 297 ? 36.382 2.673 -10.801 1.00 59.12 297 GLN A O 1
ATOM 2437 N N . THR A 1 298 ? 36.789 4.674 -11.757 1.00 53.62 298 THR A N 1
ATOM 2438 C CA . THR A 1 298 ? 37.369 5.304 -10.560 1.00 53.62 298 THR A CA 1
ATOM 2439 C C . THR A 1 298 ? 36.311 5.788 -9.567 1.00 53.62 298 THR A C 1
ATOM 2441 O O . THR A 1 298 ? 36.599 5.889 -8.376 1.00 53.62 298 THR A O 1
ATOM 2444 N N . LEU A 1 299 ? 35.065 5.964 -10.019 1.00 55.97 299 LEU A N 1
ATOM 2445 C CA . LEU A 1 299 ? 33.961 6.512 -9.222 1.00 55.97 299 LEU A CA 1
ATOM 2446 C C . LEU A 1 299 ? 33.185 5.486 -8.379 1.00 55.97 299 LEU A C 1
ATOM 2448 O O . LEU A 1 299 ? 32.356 5.876 -7.562 1.00 55.97 299 LEU A O 1
ATOM 2452 N N . LEU A 1 300 ? 33.425 4.176 -8.541 1.00 63.94 300 LEU A N 1
ATOM 2453 C CA . LEU A 1 300 ? 32.600 3.157 -7.866 1.00 63.94 300 LEU A CA 1
ATOM 2454 C C . LEU A 1 300 ? 33.360 2.452 -6.738 1.00 63.94 300 LEU A C 1
ATOM 2456 O O . LEU A 1 300 ? 34.359 1.765 -6.981 1.00 63.94 300 LEU A O 1
ATOM 2460 N N . ILE A 1 301 ? 32.832 2.610 -5.527 1.00 76.00 301 ILE A N 1
ATOM 2461 C CA . ILE A 1 301 ? 33.262 1.980 -4.275 1.00 76.00 301 ILE A CA 1
ATOM 2462 C C . ILE A 1 301 ? 33.034 0.453 -4.361 1.00 76.00 301 ILE A C 1
ATOM 2464 O O . ILE A 1 301 ? 32.106 0.010 -5.029 1.00 76.00 301 ILE A O 1
ATOM 2468 N N . PRO A 1 302 ? 33.858 -0.404 -3.733 1.00 85.00 302 PRO A N 1
ATOM 2469 C CA . PRO A 1 302 ? 33.553 -1.833 -3.652 1.00 85.00 302 PRO A CA 1
ATOM 2470 C C . PRO A 1 302 ? 32.174 -2.090 -3.028 1.00 85.00 302 PRO A C 1
ATOM 2472 O O . PRO A 1 302 ? 31.821 -1.474 -2.023 1.00 85.00 302 PRO A O 1
ATOM 2475 N N . GLY A 1 303 ? 31.401 -3.003 -3.611 1.00 87.75 303 GLY A N 1
ATOM 2476 C CA . GLY A 1 303 ? 30.022 -3.257 -3.194 1.00 87.75 303 GLY A CA 1
ATOM 2477 C C . GLY A 1 303 ? 29.257 -4.130 -4.182 1.00 87.75 303 GLY A C 1
ATOM 2478 O O . GLY A 1 303 ? 29.838 -4.656 -5.133 1.00 87.75 303 GLY A O 1
ATOM 2479 N N . ARG A 1 304 ? 27.950 -4.286 -3.952 1.00 91.44 304 ARG A N 1
ATOM 2480 C CA . ARG A 1 304 ? 27.031 -4.930 -4.898 1.00 91.44 304 ARG A CA 1
ATOM 2481 C C . ARG A 1 304 ? 26.264 -3.879 -5.684 1.00 91.44 304 ARG A C 1
ATOM 2483 O O . ARG A 1 304 ? 25.877 -2.858 -5.123 1.00 91.44 304 ARG A O 1
ATOM 2490 N N . TYR A 1 305 ? 26.024 -4.167 -6.953 1.00 91.56 305 TYR A N 1
ATOM 2491 C CA . TYR A 1 305 ? 25.437 -3.255 -7.920 1.00 91.56 305 TYR A CA 1
ATOM 2492 C C . TYR A 1 305 ? 24.386 -3.952 -8.785 1.00 91.56 305 TYR A C 1
ATOM 2494 O O . TYR A 1 305 ? 24.357 -5.180 -8.872 1.00 91.56 305 TYR A O 1
ATOM 2502 N N . ARG A 1 306 ? 23.529 -3.156 -9.424 1.00 94.75 306 ARG A N 1
ATOM 2503 C CA . ARG A 1 306 ? 22.548 -3.568 -10.434 1.00 94.75 306 ARG A CA 1
ATOM 2504 C C . ARG A 1 306 ? 22.534 -2.560 -11.582 1.00 94.75 306 ARG A C 1
ATOM 2506 O O . ARG A 1 306 ? 22.834 -1.385 -11.374 1.00 94.75 306 ARG A O 1
ATOM 2513 N N . LEU A 1 307 ? 22.167 -3.021 -12.774 1.00 94.19 307 LEU A N 1
ATOM 2514 C CA . LEU A 1 307 ? 21.857 -2.160 -13.913 1.00 94.19 307 LEU A CA 1
ATOM 2515 C C . LEU A 1 307 ? 20.349 -2.052 -14.100 1.00 94.19 307 LEU A C 1
ATOM 2517 O O . LEU A 1 307 ? 19.641 -3.049 -13.969 1.00 94.19 307 LEU A O 1
ATOM 2521 N N . PHE A 1 308 ? 19.890 -0.849 -14.424 1.00 94.12 308 PHE A N 1
ATOM 2522 C CA . PHE A 1 308 ? 18.499 -0.539 -14.733 1.00 94.12 308 PHE A CA 1
ATOM 2523 C C . PHE A 1 308 ? 18.463 0.024 -16.142 1.00 94.12 308 PHE A C 1
ATOM 2525 O O . PHE A 1 308 ? 19.169 0.990 -16.416 1.00 94.12 308 PHE A O 1
ATOM 2532 N N . TYR A 1 309 ? 17.671 -0.574 -17.026 1.00 93.62 309 TYR A N 1
ATOM 2533 C CA . TYR A 1 309 ? 17.336 0.032 -18.309 1.00 93.62 309 TYR A CA 1
ATOM 2534 C C . TYR A 1 309 ? 16.088 0.888 -18.123 1.00 93.62 309 TYR A C 1
ATOM 2536 O O . TYR A 1 309 ? 15.045 0.360 -17.732 1.00 93.62 309 TYR A O 1
ATOM 2544 N N . ILE A 1 310 ? 16.187 2.180 -18.420 1.00 90.75 310 ILE A N 1
ATOM 2545 C CA . ILE A 1 310 ? 15.113 3.150 -18.216 1.00 90.75 310 ILE A CA 1
ATOM 2546 C C . ILE A 1 310 ? 14.722 3.753 -19.561 1.00 90.75 310 ILE A C 1
ATOM 2548 O O . ILE A 1 310 ? 15.566 4.252 -20.313 1.00 90.75 310 ILE A O 1
ATOM 2552 N N . SER A 1 311 ? 13.427 3.676 -19.868 1.00 87.50 311 SER A N 1
ATOM 2553 C CA . SER A 1 311 ? 12.864 4.276 -21.063 1.00 87.50 311 SER A CA 1
ATOM 2554 C C . SER A 1 311 ? 12.553 5.740 -20.833 1.00 87.50 311 SER A C 1
ATOM 2556 O O . SER A 1 311 ? 11.710 6.099 -20.024 1.00 87.50 311 SER A O 1
ATOM 2558 N N . SER A 1 312 ? 13.174 6.589 -21.632 1.00 80.12 312 SER A N 1
ATOM 2559 C CA . SER A 1 312 ? 12.946 8.039 -21.611 1.00 80.12 312 SER A CA 1
ATOM 2560 C C . SER A 1 312 ? 11.549 8.482 -22.031 1.00 80.12 312 SER A C 1
ATOM 2562 O O . SER A 1 312 ? 11.134 9.587 -21.695 1.00 80.12 312 SER A O 1
ATOM 2564 N N . ALA A 1 313 ? 10.835 7.659 -22.800 1.00 70.00 313 ALA A N 1
ATOM 2565 C CA . ALA A 1 313 ? 9.516 8.022 -23.310 1.00 70.00 313 ALA A CA 1
ATOM 2566 C C . ALA A 1 313 ? 8.447 8.035 -22.205 1.00 70.00 313 ALA A C 1
ATOM 2568 O O . ALA A 1 313 ? 7.478 8.783 -22.312 1.00 70.00 313 ALA A O 1
ATOM 2569 N N . PHE A 1 314 ? 8.639 7.219 -21.163 1.00 62.97 314 PHE A N 1
ATOM 2570 C CA . PHE A 1 314 ? 7.650 6.988 -20.105 1.00 62.97 314 PHE A CA 1
ATOM 2571 C C . PHE A 1 314 ? 8.244 7.003 -18.688 1.00 62.97 314 PHE A C 1
ATOM 2573 O O . PHE A 1 314 ? 7.506 6.850 -17.725 1.00 62.97 314 PHE A O 1
ATOM 2580 N N . ASP A 1 315 ? 9.561 7.194 -18.565 1.00 69.00 315 ASP A N 1
ATOM 2581 C CA . ASP A 1 315 ? 10.336 7.008 -17.328 1.00 69.00 315 ASP A CA 1
ATOM 2582 C C . ASP A 1 315 ? 10.177 5.600 -16.714 1.00 69.00 315 ASP A C 1
ATOM 2584 O O . ASP A 1 315 ? 10.321 5.375 -15.514 1.00 69.00 315 ASP A O 1
ATOM 2588 N N . ASP A 1 316 ? 9.881 4.621 -17.575 1.00 78.94 316 ASP A N 1
ATOM 2589 C CA . ASP A 1 316 ? 9.626 3.239 -17.187 1.00 78.94 316 ASP A CA 1
ATOM 2590 C C . ASP A 1 316 ? 10.927 2.442 -17.076 1.00 78.94 316 ASP A C 1
ATOM 2592 O O . ASP A 1 316 ? 11.780 2.463 -17.968 1.00 78.94 316 ASP A O 1
ATOM 2596 N N . ILE A 1 317 ? 11.046 1.637 -16.021 1.00 87.19 317 ILE A N 1
ATOM 2597 C CA . ILE A 1 317 ? 12.112 0.638 -15.910 1.00 87.19 317 ILE A CA 1
ATOM 2598 C C . ILE A 1 317 ? 11.717 -0.585 -16.742 1.00 87.19 317 ILE A C 1
ATOM 2600 O O . ILE A 1 317 ? 10.876 -1.382 -16.331 1.00 87.19 317 ILE A O 1
ATOM 2604 N N . LEU A 1 318 ? 12.358 -0.765 -17.898 1.00 87.62 318 LEU A N 1
ATOM 2605 C CA . LEU A 1 318 ? 12.070 -1.888 -18.798 1.00 87.62 318 LEU A CA 1
ATOM 2606 C C . LEU A 1 318 ? 12.854 -3.157 -18.445 1.00 87.62 318 LEU A C 1
ATOM 2608 O O . LEU A 1 318 ? 12.523 -4.242 -18.919 1.00 87.62 318 LEU A O 1
ATOM 2612 N N . GLY A 1 319 ? 13.905 -3.046 -17.630 1.00 89.50 319 GLY A N 1
ATOM 2613 C CA . GLY A 1 319 ? 14.713 -4.192 -17.227 1.00 89.50 319 GLY A CA 1
ATOM 2614 C C . GLY A 1 319 ? 15.649 -3.894 -16.066 1.00 89.50 319 GLY A C 1
ATOM 2615 O O . GLY A 1 319 ? 16.210 -2.803 -15.974 1.00 89.50 319 GLY A O 1
ATOM 2616 N N . VAL A 1 320 ? 15.859 -4.892 -15.205 1.00 92.75 320 VAL A N 1
ATOM 2617 C CA . VAL A 1 320 ? 16.788 -4.832 -14.068 1.00 92.75 320 VAL A CA 1
ATOM 2618 C C . VAL A 1 320 ? 17.702 -6.050 -14.106 1.00 92.75 320 VAL A C 1
ATOM 2620 O O . VAL A 1 320 ? 17.235 -7.179 -14.255 1.00 92.75 320 VAL A O 1
ATOM 2623 N N . SER A 1 321 ? 19.011 -5.846 -13.973 1.00 93.62 321 SER A N 1
ATOM 2624 C CA . SER A 1 321 ? 19.963 -6.955 -13.924 1.00 93.62 321 SER A CA 1
ATOM 2625 C C . SER A 1 321 ? 19.905 -7.702 -12.591 1.00 93.62 321 SER A C 1
ATOM 2627 O O . SER A 1 321 ? 19.579 -7.142 -11.536 1.00 93.62 321 SER A O 1
ATOM 2629 N N . GLU A 1 322 ? 20.363 -8.954 -12.608 1.00 91.88 322 GLU A N 1
ATOM 2630 C CA . GLU A 1 322 ? 20.784 -9.621 -11.378 1.00 91.88 322 GLU A CA 1
ATOM 2631 C C . GLU A 1 322 ? 21.906 -8.821 -10.684 1.00 91.88 322 GLU A C 1
ATOM 2633 O O . GLU A 1 322 ? 22.665 -8.102 -11.353 1.00 91.88 322 GLU A O 1
ATOM 2638 N N . PRO A 1 323 ? 22.014 -8.897 -9.346 1.00 91.12 323 PRO A N 1
ATOM 2639 C CA . PRO A 1 323 ? 22.996 -8.125 -8.604 1.00 91.12 323 PRO A CA 1
ATOM 2640 C C . PRO A 1 323 ? 24.406 -8.705 -8.768 1.00 91.12 323 PRO A C 1
ATOM 2642 O O . PRO A 1 323 ? 24.644 -9.863 -8.425 1.00 91.12 323 PRO A O 1
ATOM 2645 N N . PHE A 1 324 ? 25.368 -7.880 -9.175 1.00 90.56 324 PHE A N 1
ATOM 2646 C CA . PHE A 1 324 ? 26.773 -8.254 -9.390 1.00 90.56 324 PHE A CA 1
ATOM 2647 C C . PHE A 1 324 ? 27.710 -7.485 -8.450 1.00 90.56 324 PHE A C 1
ATOM 2649 O O . PHE A 1 324 ? 27.350 -6.443 -7.902 1.00 90.56 324 PHE A O 1
ATOM 2656 N N . GLY A 1 325 ? 28.903 -8.016 -8.197 1.00 87.38 325 GLY A N 1
ATOM 2657 C CA . GLY A 1 325 ? 29.901 -7.387 -7.340 1.00 87.38 325 GLY A CA 1
ATOM 2658 C C . GLY A 1 325 ? 30.826 -6.439 -8.099 1.00 87.38 325 GLY A C 1
ATOM 2659 O O . GLY A 1 325 ? 31.130 -6.636 -9.275 1.00 87.38 325 GLY A O 1
ATOM 2660 N N . LYS A 1 326 ? 31.350 -5.436 -7.392 1.00 78.44 326 LYS A N 1
ATOM 2661 C CA . LYS A 1 326 ? 32.577 -4.739 -7.781 1.00 78.44 326 LYS A CA 1
ATOM 2662 C C . LYS A 1 326 ? 33.667 -5.006 -6.754 1.00 78.44 326 LYS A C 1
ATOM 2664 O O . LYS A 1 326 ? 33.531 -4.656 -5.581 1.00 78.44 326 LYS A O 1
ATOM 2669 N N . LEU A 1 327 ? 34.769 -5.597 -7.207 1.00 70.75 327 LEU A N 1
ATOM 2670 C CA . LEU A 1 327 ? 35.891 -5.981 -6.353 1.00 70.75 327 LEU A CA 1
ATOM 2671 C C . LEU A 1 327 ? 37.039 -4.972 -6.489 1.00 70.75 327 LEU A C 1
ATOM 2673 O O . LEU A 1 327 ? 37.447 -4.611 -7.597 1.00 70.75 327 LEU A O 1
ATOM 2677 N N . LYS A 1 328 ? 37.600 -4.532 -5.354 1.00 63.06 328 LYS A N 1
ATOM 2678 C CA . LYS A 1 328 ? 38.854 -3.764 -5.346 1.00 63.06 328 LYS A CA 1
ATOM 2679 C C . LYS A 1 328 ? 39.979 -4.672 -5.842 1.00 63.06 328 LYS A C 1
ATOM 2681 O O . LYS A 1 328 ? 40.057 -5.832 -5.443 1.00 63.06 328 LYS A O 1
ATOM 2686 N N . HIS A 1 329 ? 40.864 -4.153 -6.688 1.00 55.97 329 HIS A N 1
ATOM 2687 C CA . HIS A 1 329 ? 42.057 -4.891 -7.097 1.00 55.97 329 HIS A CA 1
ATOM 2688 C C . HIS A 1 329 ? 42.892 -5.230 -5.849 1.00 55.97 329 HIS A C 1
ATOM 2690 O O . HIS A 1 329 ? 43.358 -4.323 -5.160 1.00 55.97 329 HIS A O 1
ATOM 2696 N N . ILE A 1 330 ? 43.077 -6.516 -5.534 1.00 51.31 330 ILE A N 1
ATOM 2697 C CA . ILE A 1 330 ? 43.949 -6.946 -4.422 1.00 51.31 330 ILE A CA 1
ATOM 2698 C C . ILE A 1 330 ? 45.430 -6.985 -4.857 1.00 51.31 330 ILE A C 1
ATOM 2700 O O . ILE A 1 330 ? 46.328 -7.028 -4.019 1.00 51.31 330 ILE A O 1
ATOM 2704 N N . SER A 1 331 ? 45.754 -6.899 -6.153 1.00 51.25 331 SER A N 1
ATOM 2705 C CA . SER A 1 331 ? 47.143 -7.058 -6.605 1.00 51.25 331 SER A CA 1
ATOM 2706 C C . SER A 1 331 ? 47.846 -5.729 -6.907 1.00 51.25 331 SER A C 1
ATOM 2708 O O . SER A 1 331 ? 47.697 -5.178 -7.995 1.00 51.25 331 SER A O 1
ATOM 2710 N N . ALA A 1 332 ? 48.628 -5.250 -5.934 1.00 43.03 332 ALA A N 1
ATOM 2711 C CA . ALA A 1 332 ? 49.920 -4.566 -6.134 1.00 43.03 332 ALA A CA 1
ATOM 2712 C C . ALA A 1 332 ? 50.643 -4.344 -4.789 1.00 43.03 332 ALA A C 1
ATOM 2714 O O . ALA A 1 332 ? 51.857 -4.522 -4.692 1.00 43.03 332 ALA A O 1
ATOM 2715 N N . ILE A 1 333 ? 49.898 -4.032 -3.722 1.00 44.88 333 ILE A N 1
ATOM 2716 C CA . ILE A 1 333 ? 50.490 -3.742 -2.404 1.00 44.88 333 ILE A CA 1
ATOM 2717 C C . ILE A 1 333 ? 50.898 -5.034 -1.683 1.00 44.88 333 ILE A C 1
ATOM 2719 O O . ILE A 1 333 ? 51.995 -5.106 -1.140 1.00 44.88 333 ILE A O 1
ATOM 2723 N N . VAL A 1 334 ? 50.089 -6.095 -1.760 1.00 49.25 334 VAL A N 1
ATOM 2724 C CA . VAL A 1 334 ? 50.387 -7.364 -1.069 1.00 49.25 334 VAL A CA 1
ATOM 2725 C C . VAL A 1 334 ? 51.568 -8.101 -1.709 1.00 49.25 334 VAL A C 1
ATOM 2727 O O . VAL A 1 334 ? 52.408 -8.635 -0.994 1.00 49.25 334 VAL A O 1
ATOM 2730 N N . TYR A 1 335 ? 51.709 -8.066 -3.040 1.00 43.88 335 TYR A N 1
ATOM 2731 C CA . TYR A 1 335 ? 52.833 -8.729 -3.714 1.00 43.88 335 TYR A CA 1
ATOM 2732 C C . TYR A 1 335 ? 54.160 -7.995 -3.487 1.00 43.88 335 TYR A C 1
ATOM 2734 O O . TYR A 1 335 ? 55.182 -8.642 -3.294 1.00 43.88 335 TYR A O 1
ATOM 2742 N N . THR A 1 336 ? 54.155 -6.658 -3.440 1.00 46.28 336 THR A N 1
ATOM 2743 C CA . THR A 1 336 ? 55.369 -5.872 -3.152 1.00 46.28 336 THR A CA 1
ATOM 2744 C C . THR A 1 336 ? 55.757 -5.978 -1.674 1.00 46.28 336 THR A C 1
ATOM 2746 O O . THR A 1 336 ? 56.934 -6.154 -1.367 1.00 46.28 336 THR A O 1
ATOM 2749 N N . ALA A 1 337 ? 54.779 -5.983 -0.760 1.00 47.72 337 ALA A N 1
ATOM 2750 C CA . ALA A 1 337 ? 55.016 -6.194 0.668 1.00 47.72 337 ALA A CA 1
ATOM 2751 C C . ALA A 1 337 ? 55.526 -7.614 0.978 1.00 47.72 337 ALA A C 1
ATOM 2753 O O . ALA A 1 337 ? 56.475 -7.758 1.743 1.00 47.72 337 ALA A O 1
ATOM 2754 N N . LEU A 1 338 ? 54.983 -8.656 0.333 1.00 51.31 338 LEU A N 1
ATOM 2755 C CA . LEU A 1 338 ? 55.473 -10.033 0.487 1.00 51.31 338 LEU A CA 1
ATOM 2756 C C . LEU A 1 338 ? 56.848 -10.243 -0.158 1.00 51.31 338 LEU A C 1
ATOM 2758 O O . LEU A 1 338 ? 57.660 -10.978 0.395 1.00 51.31 338 LEU A O 1
ATOM 2762 N N . LYS A 1 339 ? 57.156 -9.579 -1.281 1.00 47.09 339 LYS A N 1
ATOM 2763 C CA . LYS A 1 339 ? 58.487 -9.663 -1.909 1.00 47.09 339 LYS A CA 1
ATOM 2764 C C . LYS A 1 339 ? 59.553 -8.916 -1.098 1.00 47.09 339 LYS A C 1
ATOM 2766 O O . LYS A 1 339 ? 60.673 -9.407 -1.002 1.00 47.09 339 LYS A O 1
ATOM 2771 N N . MET A 1 340 ? 59.202 -7.789 -0.466 1.00 49.41 340 MET A N 1
ATOM 2772 C CA . MET A 1 340 ? 60.096 -7.081 0.460 1.00 49.41 340 MET A CA 1
ATOM 2773 C C . MET A 1 340 ? 60.289 -7.836 1.783 1.00 49.41 340 MET A C 1
ATOM 2775 O O . MET A 1 340 ? 61.421 -7.922 2.253 1.00 49.41 340 MET A O 1
ATOM 2779 N N . LEU A 1 341 ? 59.247 -8.477 2.334 1.00 52.06 341 LEU A N 1
ATOM 2780 C CA . LEU A 1 341 ? 59.412 -9.368 3.490 1.00 52.06 341 LEU A CA 1
ATOM 2781 C C . LEU A 1 341 ? 60.288 -10.582 3.141 1.00 52.06 341 LEU A C 1
ATOM 2783 O O . LEU A 1 341 ? 61.215 -10.897 3.878 1.00 52.06 341 LEU A O 1
ATOM 2787 N N . TYR A 1 342 ? 60.054 -11.230 1.996 1.00 49.91 342 TYR A N 1
ATOM 2788 C CA . TYR A 1 342 ? 60.817 -12.413 1.581 1.00 49.91 342 TYR A CA 1
ATOM 2789 C C . TYR A 1 342 ? 62.303 -12.111 1.320 1.00 49.91 342 TYR A C 1
ATOM 2791 O O . TYR A 1 342 ? 63.154 -12.959 1.581 1.00 49.91 342 TYR A O 1
ATOM 2799 N N . MET A 1 343 ? 62.643 -10.902 0.852 1.00 49.69 343 MET A N 1
ATOM 2800 C CA . MET A 1 343 ? 64.044 -10.486 0.700 1.00 49.69 343 MET A CA 1
ATOM 2801 C C . MET A 1 343 ? 64.698 -10.041 2.015 1.00 49.69 343 MET A C 1
ATOM 2803 O O . MET A 1 343 ? 65.899 -10.234 2.170 1.00 49.69 343 MET A O 1
ATOM 2807 N N . SER A 1 344 ? 63.932 -9.539 2.989 1.00 48.53 344 SER A N 1
ATOM 2808 C CA . SER A 1 344 ? 64.469 -9.167 4.307 1.00 48.53 344 SER A CA 1
ATOM 2809 C C . SER A 1 344 ? 64.838 -10.374 5.184 1.00 48.53 344 SER A C 1
ATOM 2811 O O . SER A 1 344 ? 65.680 -10.236 6.066 1.00 48.53 344 SER A O 1
ATOM 2813 N N . PHE A 1 345 ? 64.256 -11.555 4.940 1.00 51.59 345 PHE A N 1
ATOM 2814 C CA . PHE A 1 345 ? 64.548 -12.794 5.684 1.00 51.59 345 PHE A CA 1
ATOM 2815 C C . PHE A 1 345 ? 65.707 -13.630 5.107 1.00 51.59 345 PHE A C 1
ATOM 2817 O O . PHE A 1 345 ? 65.959 -14.732 5.587 1.00 51.59 345 PHE A O 1
ATOM 2824 N N . ARG A 1 346 ? 66.420 -13.144 4.079 1.00 48.50 346 ARG A N 1
ATOM 2825 C CA . ARG A 1 346 ? 67.571 -13.850 3.477 1.00 48.50 346 ARG A CA 1
ATOM 2826 C C . ARG A 1 346 ? 68.937 -13.201 3.721 1.00 48.50 346 ARG A C 1
ATOM 2828 O O . ARG A 1 346 ? 69.932 -13.713 3.218 1.00 48.50 346 ARG A O 1
ATOM 2835 N N . THR A 1 347 ? 68.998 -12.113 4.485 1.00 52.41 347 THR A N 1
ATOM 2836 C CA . THR A 1 347 ? 70.247 -11.393 4.810 1.00 52.41 347 THR A CA 1
ATOM 2837 C C . THR A 1 347 ? 70.494 -11.216 6.310 1.00 52.41 347 THR A C 1
ATOM 2839 O O . THR A 1 347 ? 71.212 -10.299 6.695 1.00 52.41 347 THR A O 1
ATOM 2842 N N . TYR A 1 348 ? 69.958 -12.103 7.150 1.00 43.25 348 TYR A N 1
ATOM 2843 C CA . TYR A 1 348 ? 70.375 -12.244 8.547 1.00 43.25 348 TYR A CA 1
ATOM 2844 C C . TYR A 1 348 ? 70.493 -13.709 8.939 1.00 43.25 348 TYR A C 1
ATOM 2846 O O . TYR A 1 348 ? 69.612 -14.491 8.512 1.00 43.25 348 TYR A O 1
#